Protein AF-A0A6A5UZE2-F1 (afdb_monomer_lite)

Foldseek 3Di:
DPPVPVVVPDWFDPCLVVQQVCCLVPPALVNLLVLLLVCLDQPAPVDGRLQHPVLVVLLCVLCPPQADPPDLAGDQQSVLVSLCVLVVVCNVLSVLCSVLSSLLQQQQLSPPAPDTDGRGSSSSVSSLCCLACVVVVLQDDDPPAQQHGDDPLNSLLQSQQSQQDPRRGDHALVRLLNRVLSGDGRWDDDPPDTDGHDDTRSRDHSVVCSVSSCVNYPHDPDDFGDFAFVVVVQSLLSLLQVQPDPPDDRQDRLPPVPDRTHGSVSSSVSCVSSVSSSSSNSSSCSSGPDDD

Radius of gyration: 20.38 Å; chains: 1; bounding box: 48×45×56 Å

Sequence (292 aa):
MCFRLWRFARGPNKNTAVEFEEWFQNVTQDDIRNHFLAYFKEGNEIWGPLYTKTDREYFDERMAGLVAASDDHIQPNSIIGKLSQAHPSKADIIQSMTPTLEQLSVAYASFPFSTPVVLTKDALCRAILLLTERGWCCWRQGKGTSIRSRSDEKQLSFLYSTLVCPPAGAPTQGDVLDVVCRVRYPCDVHQGTILNGLNYLQRHPDTDFIPLAERLQPVQDAQPLDPLPVSQIQLLHTFAVAFTPPWFKEPVPPGFEDSESINEEQFITWAKEARLLLCLHRLFEVVLPPLK

Organism: NCBI:txid1447943

pLDDT: mean 82.33, std 17.53, range [26.67, 97.44]

Structure (mmCIF, N/CA/C/O backbone):
data_AF-A0A6A5UZE2-F1
#
_entry.id   AF-A0A6A5UZE2-F1
#
loop_
_atom_site.group_PDB
_atom_site.id
_atom_site.type_symbol
_atom_site.label_atom_id
_atom_site.label_alt_id
_atom_site.label_comp_id
_atom_site.label_asym_id
_atom_site.label_entity_id
_atom_site.label_seq_id
_atom_site.pdbx_PDB_ins_code
_atom_site.Cartn_x
_atom_site.Cartn_y
_atom_site.Cartn_z
_atom_site.occupancy
_atom_site.B_iso_or_equiv
_atom_site.auth_seq_id
_atom_site.auth_comp_id
_atom_site.auth_asym_id
_atom_site.auth_atom_id
_atom_site.pdbx_PDB_model_num
ATOM 1 N N . MET A 1 1 ? 28.158 -20.792 -4.277 1.00 30.44 1 MET A N 1
ATOM 2 C CA . MET A 1 1 ? 28.894 -19.551 -4.617 1.00 30.44 1 MET A CA 1
ATOM 3 C C . MET A 1 1 ? 29.362 -19.478 -6.088 1.00 30.44 1 MET A C 1
ATOM 5 O O . MET A 1 1 ? 30.151 -18.603 -6.399 1.00 30.44 1 MET A O 1
ATOM 9 N N . CYS A 1 2 ? 28.843 -20.305 -7.019 1.00 26.67 2 CYS A N 1
ATOM 10 C CA . CYS A 1 2 ? 29.300 -20.333 -8.428 1.00 26.67 2 CYS A CA 1
ATOM 11 C C . CYS A 1 2 ? 28.279 -19.833 -9.477 1.00 26.67 2 CYS A C 1
ATOM 13 O O . CYS A 1 2 ? 28.639 -19.647 -10.632 1.00 26.67 2 CYS A O 1
ATOM 15 N N . PHE A 1 3 ? 27.029 -19.531 -9.102 1.00 27.39 3 PHE A N 1
ATOM 16 C CA . PHE A 1 3 ? 26.017 -19.027 -10.049 1.00 27.39 3 PHE A CA 1
ATOM 17 C C . PHE A 1 3 ? 26.133 -17.529 -10.374 1.00 27.39 3 PHE A C 1
ATOM 19 O O . PHE A 1 3 ? 25.515 -17.058 -11.324 1.00 27.39 3 PHE A O 1
ATOM 26 N N . ARG A 1 4 ? 26.938 -16.769 -9.617 1.00 31.06 4 ARG A N 1
ATOM 27 C CA . ARG A 1 4 ? 27.120 -15.327 -9.853 1.00 31.06 4 ARG A CA 1
ATOM 28 C C . ARG A 1 4 ? 28.064 -15.013 -11.017 1.00 31.06 4 ARG A C 1
ATOM 30 O O . ARG A 1 4 ? 27.963 -13.926 -11.561 1.00 31.06 4 ARG A O 1
ATOM 37 N N . LEU A 1 5 ? 28.926 -15.946 -11.434 1.00 30.31 5 LEU A N 1
ATOM 38 C CA . LEU A 1 5 ? 29.949 -15.694 -12.461 1.00 30.31 5 LEU A CA 1
ATOM 39 C C . LEU A 1 5 ? 29.521 -16.058 -13.893 1.00 30.31 5 LEU A C 1
ATOM 41 O O . LEU A 1 5 ? 30.075 -15.522 -14.846 1.00 30.31 5 LEU A O 1
ATOM 45 N N . TRP A 1 6 ? 28.500 -16.900 -14.080 1.00 31.59 6 TRP A N 1
ATOM 46 C CA . TRP A 1 6 ? 28.104 -17.361 -15.421 1.00 31.59 6 TRP A CA 1
ATOM 47 C C . TRP A 1 6 ? 27.418 -16.277 -16.279 1.00 31.59 6 TRP A C 1
ATOM 49 O O . TRP A 1 6 ? 27.376 -16.384 -17.501 1.00 31.59 6 TRP A O 1
ATOM 59 N N . ARG A 1 7 ? 26.933 -15.187 -15.662 1.00 35.72 7 ARG A N 1
ATOM 60 C CA . ARG A 1 7 ? 26.333 -14.036 -16.367 1.00 35.72 7 ARG A CA 1
ATOM 61 C C . ARG A 1 7 ? 27.347 -13.017 -16.910 1.00 35.72 7 ARG A C 1
ATOM 63 O O . ARG A 1 7 ? 26.940 -12.140 -17.657 1.00 35.72 7 ARG A O 1
ATOM 70 N N . PHE A 1 8 ? 28.639 -13.148 -16.599 1.00 34.50 8 PHE A N 1
ATOM 71 C CA . PHE A 1 8 ? 29.681 -12.200 -17.031 1.00 34.50 8 PHE A CA 1
ATOM 72 C C . PHE A 1 8 ? 30.224 -12.447 -18.451 1.00 34.50 8 PHE A C 1
ATOM 74 O O . PHE A 1 8 ? 30.985 -11.632 -18.959 1.00 34.50 8 PHE A O 1
ATOM 81 N N . ALA A 1 9 ? 29.846 -13.550 -19.109 1.00 34.53 9 ALA A N 1
ATOM 82 C CA . ALA A 1 9 ? 30.378 -13.929 -20.425 1.00 34.53 9 ALA A CA 1
ATOM 83 C C . ALA A 1 9 ? 29.480 -13.548 -21.620 1.00 34.53 9 ALA A C 1
ATOM 85 O O . ALA A 1 9 ? 29.835 -13.830 -22.763 1.00 34.53 9 ALA A O 1
ATOM 86 N N . ARG A 1 10 ? 28.317 -12.922 -21.392 1.00 37.56 10 ARG A N 1
ATOM 87 C CA . ARG A 1 10 ? 27.485 -12.382 -22.476 1.00 37.56 10 ARG A CA 1
ATOM 88 C C . ARG A 1 10 ? 27.696 -10.876 -22.540 1.00 37.56 10 ARG A C 1
ATOM 90 O O . ARG A 1 10 ? 27.276 -10.159 -21.641 1.00 37.56 10 ARG A O 1
ATOM 97 N N . GLY A 1 11 ? 28.387 -10.427 -23.587 1.00 41.91 11 GLY A N 1
ATOM 98 C CA . GLY A 1 11 ? 28.459 -9.011 -23.930 1.00 41.91 11 GLY A CA 1
ATOM 99 C C . GLY A 1 11 ? 27.062 -8.405 -24.136 1.00 41.91 11 GLY A C 1
ATOM 100 O O . GLY A 1 11 ? 26.081 -9.150 -24.222 1.00 41.91 11 GLY A O 1
ATOM 101 N N . PRO A 1 12 ? 26.967 -7.069 -24.213 1.00 46.62 12 PRO A N 1
ATOM 102 C CA . PRO A 1 12 ? 25.705 -6.376 -24.448 1.00 46.62 12 PRO A CA 1
ATOM 103 C C . PRO A 1 12 ? 24.972 -6.970 -25.657 1.00 46.62 12 PRO A C 1
ATOM 105 O O . PRO A 1 12 ? 25.543 -7.088 -26.746 1.00 46.62 12 PRO A O 1
ATOM 108 N N . ASN A 1 13 ? 23.721 -7.392 -25.459 1.00 47.88 13 ASN A N 1
ATOM 109 C CA . ASN A 1 13 ? 22.881 -7.859 -26.558 1.00 47.88 13 ASN A CA 1
ATOM 110 C C . ASN A 1 13 ? 22.613 -6.675 -27.497 1.00 47.88 13 ASN A C 1
ATOM 112 O O . ASN A 1 13 ? 22.325 -5.568 -27.055 1.00 47.88 13 ASN A O 1
ATOM 116 N N . LYS A 1 14 ? 22.705 -6.898 -28.810 1.00 49.16 14 LYS A N 1
ATOM 117 C CA . LYS A 1 14 ? 22.652 -5.831 -29.825 1.00 49.16 14 LYS A CA 1
ATOM 118 C C . LYS A 1 14 ? 21.286 -5.121 -29.964 1.00 49.16 14 LYS A C 1
ATOM 120 O O . LYS A 1 14 ? 21.212 -4.186 -30.749 1.00 49.16 14 LYS A O 1
ATOM 125 N N . ASN A 1 15 ? 20.250 -5.510 -29.209 1.00 55.00 15 ASN A N 1
ATOM 126 C CA . ASN A 1 15 ? 18.866 -5.035 -29.379 1.00 55.00 15 ASN A CA 1
ATOM 127 C C . ASN A 1 15 ? 18.212 -4.392 -28.140 1.00 55.00 15 ASN A C 1
ATOM 129 O O . ASN A 1 15 ? 17.032 -4.062 -28.197 1.00 55.00 15 ASN A O 1
ATOM 133 N N . THR A 1 16 ? 18.924 -4.144 -27.039 1.00 64.25 16 THR A N 1
ATOM 134 C CA . THR A 1 16 ? 18.266 -3.758 -25.773 1.00 64.25 16 THR A CA 1
ATOM 135 C C . THR A 1 16 ? 17.580 -2.381 -25.760 1.00 64.25 16 THR A C 1
ATOM 137 O O . THR A 1 16 ? 16.709 -2.150 -24.935 1.00 64.25 16 THR A O 1
ATOM 140 N N . ALA A 1 17 ? 17.855 -1.506 -26.732 1.00 67.75 17 ALA A N 1
ATOM 141 C CA . ALA A 1 17 ? 17.164 -0.219 -26.880 1.00 67.75 17 ALA A CA 1
ATOM 142 C C . ALA A 1 17 ? 15.810 -0.396 -27.575 1.00 67.75 17 ALA A C 1
ATOM 144 O O . ALA A 1 17 ? 14.840 0.260 -27.220 1.00 67.75 17 ALA A O 1
ATOM 145 N N . VAL A 1 18 ? 15.746 -1.321 -28.539 1.00 72.88 18 VAL A N 1
ATOM 146 C CA . VAL A 1 18 ? 14.490 -1.729 -29.174 1.00 72.88 18 VAL A CA 1
ATOM 147 C C . VAL A 1 18 ? 13.633 -2.478 -28.158 1.00 72.88 18 VAL A C 1
ATOM 149 O O . VAL A 1 18 ? 12.456 -2.182 -28.039 1.00 72.88 18 VAL A O 1
ATOM 152 N N . GLU A 1 19 ? 14.232 -3.371 -27.364 1.00 75.44 19 GLU A N 1
ATOM 153 C CA . GLU A 1 19 ? 13.525 -4.083 -26.288 1.00 75.44 19 GLU A CA 1
ATOM 154 C C . GLU A 1 19 ? 13.010 -3.125 -25.200 1.00 75.44 19 GLU A C 1
ATOM 156 O O . GLU A 1 19 ? 11.900 -3.309 -24.702 1.00 75.44 19 GLU A O 1
ATOM 161 N N . PHE A 1 20 ? 13.785 -2.093 -24.841 1.00 78.38 20 PHE A N 1
ATOM 162 C CA . PHE A 1 20 ? 13.328 -1.043 -23.931 1.00 78.38 20 PHE A CA 1
ATOM 163 C C . PHE A 1 20 ? 12.157 -0.263 -24.516 1.00 78.38 20 PHE A C 1
ATOM 165 O O . PHE A 1 20 ? 11.156 -0.107 -23.830 1.00 78.38 20 PHE A O 1
ATOM 172 N N . GLU A 1 21 ? 12.254 0.199 -25.764 1.00 81.31 21 GLU A N 1
ATOM 173 C CA . GLU A 1 21 ? 11.180 0.953 -26.414 1.00 81.31 21 GLU A CA 1
ATOM 174 C C . GLU A 1 21 ? 9.912 0.100 -26.554 1.00 81.31 21 GLU A C 1
ATOM 176 O O . GLU A 1 21 ? 8.820 0.535 -26.197 1.00 81.31 21 GLU A O 1
ATOM 181 N N . GLU A 1 22 ? 10.044 -1.156 -26.983 1.00 84.62 22 GLU A N 1
ATOM 182 C CA . GLU A 1 22 ? 8.931 -2.104 -27.040 1.00 84.62 22 GLU A CA 1
ATOM 183 C C . GLU A 1 22 ? 8.305 -2.314 -25.660 1.00 84.62 22 GLU A C 1
ATOM 185 O O . GLU A 1 22 ? 7.081 -2.282 -25.531 1.00 84.62 22 GLU A O 1
ATOM 190 N N . TRP A 1 23 ? 9.113 -2.490 -24.613 1.00 88.56 23 TRP A N 1
ATOM 191 C CA . TRP A 1 23 ? 8.604 -2.571 -23.247 1.00 88.56 23 TRP A CA 1
ATOM 192 C C . TRP A 1 23 ? 7.906 -1.269 -22.838 1.00 88.56 23 TRP A C 1
ATOM 194 O O . TRP A 1 23 ? 6.789 -1.306 -22.333 1.00 88.56 23 TRP A O 1
ATOM 204 N N . PHE A 1 24 ? 8.514 -0.117 -23.100 1.00 88.06 24 PHE A N 1
ATOM 205 C CA . PHE A 1 24 ? 8.010 1.198 -22.716 1.00 88.06 24 PHE A CA 1
ATOM 206 C C . PHE A 1 24 ? 6.655 1.499 -23.361 1.00 88.06 24 PHE A C 1
ATOM 208 O O . PHE A 1 24 ? 5.763 2.033 -22.697 1.00 88.06 24 PHE A O 1
ATOM 215 N N . GLN A 1 25 ? 6.466 1.107 -24.624 1.00 90.50 25 GLN A N 1
ATOM 216 C CA . GLN A 1 25 ? 5.209 1.289 -25.351 1.00 90.50 25 GLN A CA 1
ATOM 217 C C . GLN A 1 25 ? 4.128 0.283 -24.939 1.00 90.50 25 GLN A C 1
ATOM 219 O O . GLN A 1 25 ? 2.950 0.638 -24.897 1.00 90.50 25 GLN A O 1
ATOM 224 N N . ASN A 1 26 ? 4.506 -0.953 -24.595 1.00 94.31 26 ASN A N 1
ATOM 225 C CA . ASN A 1 26 ? 3.545 -2.045 -24.405 1.00 94.31 26 ASN A CA 1
ATOM 226 C C . ASN A 1 26 ? 3.275 -2.426 -22.944 1.00 94.31 26 ASN A C 1
ATOM 228 O O . ASN A 1 26 ? 2.277 -3.094 -22.681 1.00 94.31 26 ASN A O 1
ATOM 232 N N . VAL A 1 27 ? 4.123 -2.025 -21.990 1.00 94.94 27 VAL A N 1
ATOM 233 C CA . VAL A 1 27 ? 3.955 -2.404 -20.579 1.00 94.94 27 VAL A CA 1
ATOM 234 C C . VAL A 1 27 ? 2.607 -1.909 -20.057 1.00 94.94 27 VAL A C 1
ATOM 236 O O . VAL A 1 27 ? 2.207 -0.763 -20.300 1.00 94.94 27 VAL A O 1
ATOM 239 N N . THR A 1 28 ? 1.890 -2.786 -19.361 1.00 96.19 28 THR A N 1
ATOM 240 C CA . THR A 1 28 ? 0.563 -2.505 -18.805 1.00 96.19 28 THR A CA 1
ATOM 241 C C . THR A 1 28 ? 0.639 -2.102 -17.332 1.00 96.19 28 THR A C 1
ATOM 243 O O . THR A 1 28 ? 1.664 -2.270 -16.667 1.00 96.19 28 THR A O 1
ATOM 246 N N . GLN A 1 29 ? -0.469 -1.594 -16.783 1.00 96.81 29 GLN A N 1
ATOM 247 C CA . GLN A 1 29 ? -0.573 -1.330 -15.344 1.00 96.81 29 GLN A CA 1
ATOM 248 C C . GLN A 1 29 ? -0.327 -2.599 -14.506 1.00 96.81 29 GLN A C 1
ATOM 250 O O . GLN A 1 29 ? 0.345 -2.544 -13.474 1.00 96.81 29 GLN A O 1
ATOM 255 N N . ASP A 1 30 ? -0.824 -3.752 -14.957 1.00 95.38 30 ASP A N 1
ATOM 256 C CA . ASP A 1 30 ? -0.651 -5.020 -14.245 1.00 95.38 30 ASP A CA 1
ATOM 257 C C . ASP A 1 30 ? 0.792 -5.518 -14.294 1.00 95.38 30 ASP A C 1
ATOM 259 O O . ASP A 1 30 ? 1.317 -5.975 -13.275 1.00 95.38 30 ASP A O 1
ATOM 263 N N . ASP A 1 31 ? 1.481 -5.334 -15.422 1.00 94.62 31 ASP A N 1
ATOM 264 C CA . ASP A 1 31 ? 2.911 -5.630 -15.520 1.00 94.62 31 ASP A CA 1
ATOM 265 C C . ASP A 1 31 ? 3.717 -4.789 -14.526 1.00 94.62 31 ASP A C 1
ATOM 267 O O . ASP A 1 31 ? 4.559 -5.325 -13.807 1.00 94.62 31 ASP A O 1
ATOM 271 N N . ILE A 1 32 ? 3.430 -3.486 -14.410 1.00 95.75 32 ILE A N 1
ATOM 272 C CA . ILE A 1 32 ? 4.097 -2.613 -13.432 1.00 95.75 32 ILE A CA 1
ATOM 273 C C . ILE A 1 32 ? 3.833 -3.081 -12.001 1.00 95.75 32 ILE A C 1
ATOM 275 O O . ILE A 1 32 ? 4.767 -3.191 -11.206 1.00 95.75 32 ILE A O 1
ATOM 279 N N . ARG A 1 33 ? 2.587 -3.422 -11.662 1.00 95.75 33 ARG A N 1
ATOM 280 C CA . ARG A 1 33 ? 2.227 -3.962 -10.341 1.00 95.75 33 ARG A CA 1
ATOM 281 C C . ARG A 1 33 ? 2.958 -5.269 -10.021 1.00 95.75 33 ARG A C 1
ATOM 283 O O . ARG A 1 33 ? 3.372 -5.479 -8.875 1.00 95.75 33 ARG A O 1
ATOM 290 N N . ASN A 1 34 ? 3.119 -6.140 -11.014 1.00 92.69 34 ASN A N 1
ATOM 291 C CA . ASN A 1 34 ? 3.816 -7.419 -10.880 1.00 92.69 34 ASN A CA 1
ATOM 292 C C . ASN A 1 34 ? 5.329 -7.226 -10.754 1.00 92.69 34 ASN A C 1
ATOM 294 O O . ASN A 1 34 ? 5.951 -7.799 -9.855 1.00 92.69 34 ASN A O 1
ATOM 298 N N . HIS A 1 35 ? 5.922 -6.360 -11.577 1.00 91.06 35 HIS A N 1
ATOM 299 C CA . HIS A 1 35 ? 7.333 -6.001 -11.457 1.00 91.06 35 HIS A CA 1
ATOM 300 C C . HIS A 1 35 ? 7.633 -5.294 -10.134 1.00 91.06 35 HIS A C 1
ATOM 302 O O . HIS A 1 35 ? 8.702 -5.495 -9.558 1.00 91.06 35 HIS A O 1
ATOM 308 N N . PHE A 1 36 ? 6.689 -4.519 -9.601 1.00 91.62 36 PHE A N 1
ATOM 309 C CA . PHE A 1 36 ? 6.854 -3.891 -8.299 1.00 91.62 36 PHE A CA 1
ATOM 310 C C . PHE A 1 36 ? 6.811 -4.912 -7.157 1.00 91.62 36 PHE A C 1
ATOM 312 O O . PHE A 1 36 ? 7.628 -4.843 -6.242 1.00 91.62 36 PHE A O 1
ATOM 319 N N . LEU A 1 37 ? 5.955 -5.937 -7.236 1.00 91.81 37 LEU A N 1
ATOM 320 C CA . LEU A 1 37 ? 6.023 -7.069 -6.305 1.00 91.81 37 LEU A CA 1
ATOM 321 C C . LEU A 1 37 ? 7.362 -7.824 -6.420 1.00 91.81 37 LEU A C 1
ATOM 323 O O . LEU A 1 37 ? 7.942 -8.212 -5.404 1.00 91.81 37 LEU A O 1
ATOM 327 N N . ALA A 1 38 ? 7.876 -8.014 -7.639 1.00 88.06 38 ALA A N 1
ATOM 328 C CA . ALA A 1 38 ? 9.190 -8.618 -7.864 1.00 88.06 38 ALA A CA 1
ATOM 329 C C . ALA A 1 38 ? 10.323 -7.783 -7.243 1.00 88.06 38 ALA A C 1
ATOM 331 O O . ALA A 1 38 ? 11.216 -8.348 -6.615 1.00 88.06 38 ALA A O 1
ATOM 332 N N . TYR A 1 39 ? 10.236 -6.452 -7.301 1.00 85.94 39 TYR A N 1
ATOM 333 C CA . TYR A 1 39 ? 11.188 -5.555 -6.644 1.00 85.94 39 TYR A CA 1
ATOM 334 C C . TYR A 1 39 ? 11.289 -5.810 -5.128 1.00 85.94 39 TYR A C 1
ATOM 336 O O . TYR A 1 39 ? 12.397 -5.895 -4.598 1.00 85.94 39 TYR A O 1
ATOM 344 N N . PHE A 1 40 ? 10.173 -6.054 -4.426 1.00 88.06 40 PHE A N 1
ATOM 345 C CA . PHE A 1 40 ? 10.229 -6.465 -3.012 1.00 88.06 40 PHE A CA 1
ATOM 346 C C . PHE A 1 40 ? 10.907 -7.832 -2.821 1.00 88.06 40 PHE A C 1
ATOM 348 O O . PHE A 1 40 ? 11.650 -8.016 -1.853 1.00 88.06 40 PHE A O 1
ATOM 355 N N . LYS A 1 41 ? 10.665 -8.783 -3.735 1.00 86.06 41 LYS A N 1
ATOM 356 C CA . LYS A 1 41 ? 11.210 -10.153 -3.675 1.00 86.06 41 LYS A CA 1
ATOM 357 C C . LYS A 1 41 ? 12.712 -10.218 -3.905 1.00 86.06 41 LYS A C 1
ATOM 359 O O . LYS A 1 41 ? 13.394 -11.091 -3.375 1.00 86.06 41 LYS A O 1
ATOM 364 N N . GLU A 1 42 ? 13.223 -9.328 -4.736 1.00 81.94 42 GLU A N 1
ATOM 365 C CA . GLU A 1 42 ? 14.599 -9.394 -5.212 1.00 81.94 42 GLU A CA 1
ATOM 366 C C . GLU A 1 42 ? 15.507 -8.390 -4.503 1.00 81.94 42 GLU A C 1
ATOM 368 O O . GLU A 1 42 ? 16.717 -8.613 -4.427 1.00 81.94 42 GLU A O 1
ATOM 373 N N . GLY A 1 43 ? 14.927 -7.320 -3.953 1.00 75.12 43 GLY A N 1
ATOM 374 C CA . GLY A 1 43 ? 15.680 -6.201 -3.415 1.00 75.12 43 GLY A CA 1
ATOM 375 C C . GLY A 1 43 ? 16.365 -5.399 -4.521 1.00 75.12 43 GLY A C 1
ATOM 376 O O . GLY A 1 43 ? 16.047 -5.503 -5.709 1.00 75.12 43 GLY A O 1
ATOM 377 N N . ASN A 1 44 ? 17.321 -4.576 -4.113 1.00 69.06 44 ASN A N 1
ATOM 378 C CA . ASN A 1 44 ? 18.060 -3.685 -4.992 1.00 69.06 44 ASN A CA 1
ATOM 379 C C . ASN A 1 44 ? 19.530 -3.570 -4.556 1.00 69.06 44 ASN A C 1
ATOM 381 O O . ASN A 1 44 ? 20.023 -4.350 -3.746 1.00 69.06 44 ASN A O 1
ATOM 385 N N . GLU A 1 45 ? 20.266 -2.619 -5.121 1.00 59.09 45 GLU A N 1
ATOM 386 C CA . GLU A 1 45 ? 21.684 -2.419 -4.830 1.00 59.09 45 GLU A CA 1
ATOM 387 C C . GLU A 1 45 ? 21.972 -1.856 -3.424 1.00 59.09 45 GLU A C 1
ATOM 389 O O . GLU A 1 45 ? 23.103 -1.944 -2.953 1.00 59.09 45 GLU A O 1
ATOM 394 N N . ILE A 1 46 ? 20.962 -1.309 -2.739 1.00 61.81 46 ILE A N 1
ATOM 395 C CA . ILE A 1 46 ? 21.071 -0.737 -1.385 1.00 61.81 46 ILE A CA 1
ATOM 396 C C . ILE A 1 46 ? 20.518 -1.695 -0.324 1.00 61.81 46 ILE A C 1
ATOM 398 O O . ILE A 1 46 ? 21.051 -1.760 0.782 1.00 61.81 46 ILE A O 1
ATOM 402 N N . TRP A 1 47 ? 19.470 -2.451 -0.649 1.00 69.38 47 TRP A N 1
ATOM 403 C CA . TRP A 1 47 ? 18.782 -3.335 0.289 1.00 69.38 47 TRP A CA 1
ATOM 404 C C . TRP A 1 47 ? 18.653 -4.740 -0.290 1.00 69.38 47 TRP A C 1
ATOM 406 O O . TRP A 1 47 ? 18.347 -4.909 -1.469 1.00 69.38 47 TRP A O 1
ATOM 416 N N . GLY A 1 48 ? 18.815 -5.758 0.557 1.00 75.44 48 GLY A N 1
ATOM 417 C CA . GLY A 1 48 ? 18.433 -7.122 0.194 1.00 75.44 48 GLY A CA 1
ATOM 418 C C . GLY A 1 48 ? 16.921 -7.261 -0.047 1.00 75.44 48 GLY A C 1
ATOM 419 O O . GLY A 1 48 ? 16.172 -6.293 0.105 1.00 75.44 48 GLY A O 1
ATOM 420 N N . PRO A 1 49 ? 16.452 -8.467 -0.408 1.00 84.75 49 PRO A N 1
ATOM 421 C CA . PRO A 1 49 ? 15.028 -8.776 -0.483 1.00 84.75 49 PRO A CA 1
ATOM 422 C C . PRO A 1 49 ? 14.255 -8.282 0.746 1.00 84.75 49 PRO A C 1
ATOM 424 O O . PRO A 1 49 ? 14.562 -8.668 1.871 1.00 84.75 49 PRO A O 1
ATOM 427 N N . LEU A 1 50 ? 13.228 -7.462 0.518 1.00 85.25 50 LEU A N 1
ATOM 428 C CA . LEU A 1 50 ? 12.275 -7.029 1.550 1.00 85.25 50 LEU A CA 1
ATOM 429 C C . LEU A 1 50 ? 11.153 -8.061 1.747 1.00 85.25 50 LEU A C 1
ATOM 431 O O . LEU A 1 50 ? 10.341 -7.953 2.667 1.00 85.25 50 LEU A O 1
ATOM 435 N N . TYR A 1 51 ? 11.089 -9.053 0.860 1.00 88.38 51 TYR A N 1
ATOM 436 C CA . TYR A 1 51 ? 10.143 -10.154 0.892 1.00 88.38 51 TYR A CA 1
ATOM 437 C C . TYR A 1 51 ? 10.816 -11.440 0.412 1.00 88.38 51 TYR A C 1
ATOM 439 O O . TYR A 1 51 ? 10.915 -11.722 -0.779 1.00 88.38 51 TYR A O 1
ATOM 447 N N . THR A 1 52 ? 11.344 -12.215 1.351 1.00 88.06 52 THR A N 1
ATOM 448 C CA . THR A 1 52 ? 12.080 -13.441 1.029 1.00 88.06 52 THR A CA 1
ATOM 449 C C . THR A 1 52 ? 11.147 -14.578 0.608 1.00 88.06 52 THR A C 1
ATOM 451 O O . THR A 1 52 ? 9.938 -14.544 0.832 1.00 88.06 52 THR A O 1
ATOM 454 N N . LYS A 1 53 ? 11.714 -15.656 0.052 1.00 88.25 53 LYS A N 1
ATOM 455 C CA . LYS A 1 53 ? 10.954 -16.889 -0.201 1.00 88.25 53 LYS A CA 1
ATOM 456 C C . LYS A 1 53 ? 10.308 -17.442 1.079 1.00 88.25 53 LYS A C 1
ATOM 458 O O . LYS A 1 53 ? 9.162 -17.867 1.038 1.00 88.25 53 LYS A O 1
ATOM 463 N N . THR A 1 54 ? 11.015 -17.384 2.208 1.00 90.19 54 THR A N 1
ATOM 464 C CA . THR A 1 54 ? 10.485 -17.816 3.510 1.00 90.19 54 THR A CA 1
ATOM 465 C C . THR A 1 54 ? 9.321 -16.942 3.969 1.00 90.19 54 THR A C 1
ATOM 467 O O . THR A 1 54 ? 8.331 -17.467 4.468 1.00 90.19 54 THR A O 1
ATOM 470 N N . ASP A 1 55 ? 9.388 -15.626 3.746 1.00 90.69 55 ASP A N 1
ATOM 471 C CA . ASP A 1 55 ? 8.245 -14.744 4.010 1.00 90.69 55 ASP A CA 1
ATOM 472 C C . ASP A 1 55 ? 7.044 -15.096 3.130 1.00 90.69 55 ASP A C 1
ATOM 474 O O . ASP A 1 55 ? 5.904 -15.012 3.583 1.00 90.69 55 ASP A O 1
ATOM 478 N N . ARG A 1 56 ? 7.286 -15.496 1.873 1.00 90.19 56 ARG A N 1
ATOM 479 C CA . ARG A 1 56 ? 6.223 -15.948 0.974 1.00 90.19 56 ARG A CA 1
ATOM 480 C C . ARG A 1 56 ? 5.553 -17.218 1.459 1.00 90.19 56 ARG A C 1
ATOM 482 O O . ARG A 1 56 ? 4.332 -17.256 1.522 1.00 90.19 56 ARG A O 1
ATOM 489 N N . GLU A 1 57 ? 6.339 -18.219 1.825 1.00 91.25 57 GLU A N 1
ATOM 490 C CA . GLU A 1 57 ? 5.825 -19.477 2.370 1.00 91.25 57 GLU A CA 1
ATOM 491 C C . GLU A 1 57 ? 5.007 -19.229 3.647 1.00 91.25 57 GLU A C 1
ATOM 493 O O . GLU A 1 57 ? 3.891 -19.730 3.767 1.00 91.25 57 GLU A O 1
ATOM 498 N N . TYR A 1 58 ? 5.506 -18.373 4.546 1.00 91.19 58 TYR A N 1
ATOM 499 C CA . TYR A 1 58 ? 4.788 -17.983 5.761 1.00 91.19 58 TYR A CA 1
ATOM 500 C C . TYR A 1 58 ? 3.480 -17.237 5.455 1.00 91.19 58 TYR A C 1
ATOM 502 O O . TYR A 1 58 ? 2.439 -17.534 6.041 1.00 91.19 58 TYR A O 1
ATOM 510 N N . PHE A 1 59 ? 3.509 -16.282 4.523 1.00 91.94 59 PHE A N 1
ATOM 511 C CA . PHE A 1 59 ? 2.314 -15.562 4.084 1.00 91.94 59 PHE A CA 1
ATOM 512 C C . PHE A 1 59 ? 1.271 -16.520 3.493 1.00 91.94 59 PHE A C 1
ATOM 514 O O . PHE A 1 59 ? 0.103 -16.469 3.875 1.00 91.94 59 PHE A O 1
ATOM 521 N N . ASP A 1 60 ? 1.687 -17.420 2.600 1.00 90.50 60 ASP A N 1
ATOM 522 C CA . ASP A 1 60 ? 0.796 -18.388 1.959 1.00 90.50 60 ASP A CA 1
ATOM 523 C C . ASP A 1 60 ? 0.166 -19.350 2.982 1.00 90.50 60 ASP A C 1
ATOM 525 O O . ASP A 1 60 ? -1.015 -19.679 2.851 1.00 90.50 60 ASP A O 1
ATOM 529 N N . GLU A 1 61 ? 0.911 -19.749 4.019 1.00 90.56 61 GLU A N 1
ATOM 530 C CA . GLU A 1 61 ? 0.400 -20.545 5.142 1.00 90.56 61 GLU A CA 1
ATOM 531 C C . GLU A 1 61 ? -0.644 -19.769 5.959 1.00 90.56 61 GLU A C 1
ATOM 533 O O . GLU A 1 61 ? -1.739 -20.271 6.219 1.00 90.56 61 GLU A O 1
ATOM 538 N N . ARG A 1 62 ? -0.352 -18.517 6.337 1.00 88.81 62 ARG A N 1
ATOM 539 C CA . ARG A 1 62 ? -1.270 -17.690 7.143 1.00 88.81 62 ARG A CA 1
ATOM 540 C C . ARG A 1 62 ? -2.541 -17.302 6.401 1.00 88.81 62 ARG A C 1
ATOM 542 O O . ARG A 1 62 ? -3.597 -17.177 7.022 1.00 88.81 62 ARG A O 1
ATOM 549 N N . MET A 1 63 ? -2.444 -17.155 5.086 1.00 88.06 63 MET A N 1
ATOM 550 C CA . MET A 1 63 ? -3.563 -16.822 4.208 1.00 88.06 63 MET A CA 1
ATOM 551 C C . MET A 1 63 ? -4.237 -18.067 3.614 1.00 88.06 63 MET A C 1
ATOM 553 O O . MET A 1 63 ? -5.111 -17.951 2.749 1.00 88.06 63 MET A O 1
ATOM 557 N N . ALA A 1 64 ? -3.873 -19.268 4.077 1.00 85.44 64 ALA A N 1
ATOM 558 C CA . ALA A 1 64 ? -4.503 -20.505 3.644 1.00 85.44 64 ALA A CA 1
ATOM 559 C C . ALA A 1 64 ? -6.014 -20.500 3.951 1.00 85.44 64 ALA A C 1
ATOM 561 O O . ALA A 1 64 ? -6.467 -20.110 5.031 1.00 85.44 64 ALA A O 1
ATOM 562 N N . GLY A 1 65 ? -6.806 -20.940 2.970 1.00 81.19 65 GLY A N 1
ATOM 563 C CA . GLY A 1 65 ? -8.266 -21.008 3.072 1.00 81.19 65 GLY A CA 1
ATOM 564 C C . GLY A 1 65 ? -9.007 -19.683 2.854 1.00 81.19 65 GLY A C 1
ATOM 565 O O . GLY A 1 65 ? -10.220 -19.660 3.024 1.00 81.19 65 GLY A O 1
ATOM 566 N N . LEU A 1 66 ? -8.316 -18.597 2.481 1.00 84.12 66 LEU A N 1
ATOM 567 C CA . LEU A 1 66 ? -8.960 -17.334 2.082 1.00 84.12 66 LEU A CA 1
ATOM 568 C C . LEU A 1 66 ? -9.428 -17.296 0.624 1.00 84.12 66 LEU A C 1
ATOM 570 O O . LEU A 1 66 ? -10.288 -16.493 0.277 1.00 84.12 66 LEU A O 1
ATOM 574 N N . VAL A 1 67 ? -8.842 -18.135 -0.226 1.00 76.06 67 VAL A N 1
ATOM 575 C CA . VAL A 1 67 ? -9.202 -18.226 -1.641 1.00 76.06 67 VAL A CA 1
ATOM 576 C C . VAL A 1 67 ? -10.409 -19.146 -1.787 1.00 76.06 67 VAL A C 1
ATOM 578 O O . VAL A 1 67 ? -10.359 -20.302 -1.359 1.00 76.06 67 VAL A O 1
ATOM 581 N N . ALA A 1 68 ? -11.481 -18.649 -2.406 1.00 62.78 68 ALA A N 1
ATOM 582 C CA . ALA A 1 68 ? -12.572 -19.503 -2.864 1.00 62.78 68 ALA A CA 1
ATOM 583 C C . ALA A 1 68 ? -12.061 -20.399 -4.007 1.00 62.78 68 ALA A C 1
ATOM 585 O O . ALA A 1 68 ? -11.359 -19.926 -4.895 1.00 62.78 68 ALA A O 1
ATOM 586 N N . ALA A 1 69 ? -12.396 -21.691 -3.974 1.00 54.78 69 ALA A N 1
ATOM 587 C CA . ALA A 1 69 ? -11.725 -22.757 -4.728 1.00 54.78 69 ALA A CA 1
ATOM 588 C C . ALA A 1 69 ? -11.714 -22.641 -6.272 1.00 54.78 69 ALA A C 1
ATOM 590 O O . ALA A 1 69 ? -11.102 -23.495 -6.909 1.00 54.78 69 ALA A O 1
ATOM 591 N N . SER A 1 70 ? -12.366 -21.646 -6.884 1.00 57.69 70 SER A N 1
ATOM 592 C CA . SER A 1 70 ? -12.485 -21.539 -8.345 1.00 57.69 70 SER A CA 1
ATOM 593 C C . SER A 1 70 ? -11.764 -20.348 -8.996 1.00 57.69 70 SER A C 1
ATOM 595 O O . SER A 1 70 ? -11.409 -20.470 -10.165 1.00 57.69 70 SER A O 1
ATOM 597 N N . ASP A 1 71 ? -11.495 -19.239 -8.285 1.00 63.66 71 ASP A N 1
ATOM 598 C CA . ASP A 1 71 ? -11.220 -17.951 -8.966 1.00 63.66 71 ASP A CA 1
ATOM 599 C C . ASP A 1 71 ? -9.970 -17.188 -8.465 1.00 63.66 71 ASP A C 1
ATOM 601 O O . ASP A 1 71 ? -9.762 -16.040 -8.851 1.00 63.66 71 ASP A O 1
ATOM 605 N N . ASP A 1 72 ? -9.149 -17.757 -7.569 1.00 80.19 72 ASP A N 1
ATOM 606 C CA . ASP A 1 72 ? -7.992 -17.077 -6.930 1.00 80.19 72 ASP A CA 1
ATOM 607 C C . ASP A 1 72 ? -8.311 -15.728 -6.236 1.00 80.19 72 ASP A C 1
ATOM 609 O O . ASP A 1 72 ? -7.419 -15.013 -5.764 1.00 80.19 72 ASP A O 1
ATOM 613 N N . HIS A 1 73 ? -9.599 -15.407 -6.110 1.00 89.44 73 HIS A N 1
ATOM 614 C CA . HIS A 1 73 ? -10.130 -14.188 -5.525 1.00 89.44 73 HIS A CA 1
ATOM 615 C C . HIS A 1 73 ? -10.309 -14.347 -4.012 1.00 89.44 73 HIS A C 1
ATOM 617 O O . HIS A 1 73 ? -10.903 -15.312 -3.521 1.00 89.44 73 HIS A O 1
ATOM 623 N N . ILE A 1 74 ? -9.807 -13.361 -3.274 1.00 90.94 74 ILE A N 1
ATOM 624 C CA . ILE A 1 74 ? -9.962 -13.213 -1.832 1.00 90.94 74 ILE A CA 1
ATOM 625 C C . ILE A 1 74 ? -11.019 -12.144 -1.562 1.00 90.94 74 ILE A C 1
ATOM 627 O O . ILE A 1 74 ? -10.860 -10.991 -1.952 1.00 90.94 74 ILE A O 1
ATOM 631 N N . GLN A 1 75 ? -12.072 -12.514 -0.837 1.00 89.94 75 GLN A N 1
ATOM 632 C CA . GLN A 1 75 ? -13.062 -11.548 -0.367 1.00 89.94 75 GLN A CA 1
ATOM 633 C C . GLN A 1 75 ? -12.446 -10.666 0.737 1.00 89.94 75 GLN A C 1
ATOM 635 O O . GLN A 1 75 ? -11.905 -11.222 1.701 1.00 89.94 75 GLN A O 1
ATOM 640 N N . PRO A 1 76 ? -12.540 -9.323 0.657 1.00 89.81 76 PRO A N 1
ATOM 641 C CA . PRO A 1 76 ? -11.965 -8.423 1.659 1.00 89.81 76 PRO A CA 1
ATOM 642 C C . PRO A 1 76 ? -12.379 -8.753 3.103 1.00 89.81 76 PRO A C 1
ATOM 644 O O . PRO A 1 76 ? -11.515 -8.874 3.972 1.00 89.81 76 PRO A O 1
ATOM 647 N N . ASN A 1 77 ? -13.660 -9.048 3.346 1.00 89.81 77 ASN A N 1
ATOM 648 C CA . ASN A 1 77 ? -14.166 -9.416 4.674 1.00 89.81 77 ASN A CA 1
ATOM 649 C C . ASN A 1 77 ? -13.473 -10.658 5.265 1.00 89.81 77 ASN A C 1
ATOM 651 O O . ASN A 1 77 ? -13.236 -10.765 6.470 1.00 89.81 77 ASN A O 1
ATOM 655 N N . SER A 1 78 ? -13.088 -11.619 4.420 1.00 91.00 78 SER A N 1
ATOM 656 C CA . SER A 1 78 ? -12.391 -12.822 4.884 1.00 91.00 78 SER A CA 1
ATOM 657 C C . SER A 1 78 ? -11.015 -12.493 5.477 1.00 91.00 78 SER A C 1
ATOM 659 O O . SER A 1 78 ? -10.585 -13.158 6.422 1.00 91.00 78 SER A O 1
ATOM 661 N N . ILE A 1 79 ? -10.353 -11.436 4.992 1.00 91.81 79 ILE A N 1
ATOM 662 C CA . ILE A 1 79 ? -9.094 -10.927 5.558 1.00 91.81 79 ILE A CA 1
ATOM 663 C C . ILE A 1 79 ? -9.340 -10.390 6.965 1.00 91.81 79 ILE A C 1
ATOM 665 O O . ILE A 1 79 ? -8.578 -10.705 7.878 1.00 91.81 79 ILE A O 1
ATOM 669 N N . ILE A 1 80 ? -10.428 -9.643 7.163 1.00 94.25 80 ILE A N 1
ATOM 670 C CA . ILE A 1 80 ? -10.779 -9.068 8.466 1.00 94.25 80 ILE A CA 1
ATOM 671 C C . ILE A 1 80 ? -11.045 -10.177 9.482 1.00 94.25 80 ILE A C 1
ATOM 673 O O . ILE A 1 80 ? -10.479 -10.160 10.575 1.00 94.25 80 ILE 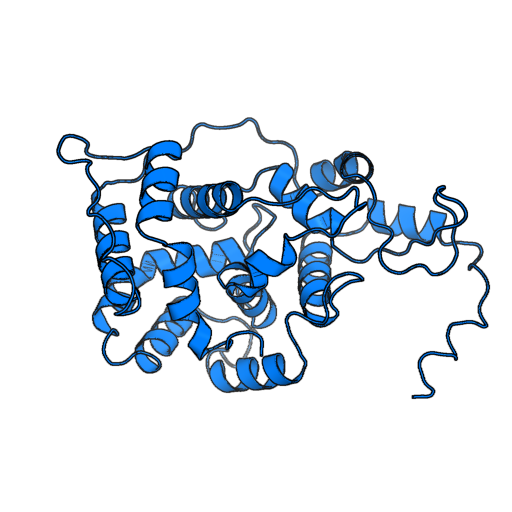A O 1
ATOM 677 N N . GLY A 1 81 ? -11.797 -11.209 9.089 1.00 92.88 81 GLY A N 1
ATOM 678 C CA . GLY A 1 81 ? -11.999 -12.402 9.911 1.00 92.88 81 GLY A CA 1
ATOM 679 C C . GLY A 1 81 ? -10.682 -13.070 10.330 1.00 92.88 81 GLY A C 1
ATOM 680 O O . GLY A 1 81 ? -10.518 -13.433 11.498 1.00 92.88 81 GL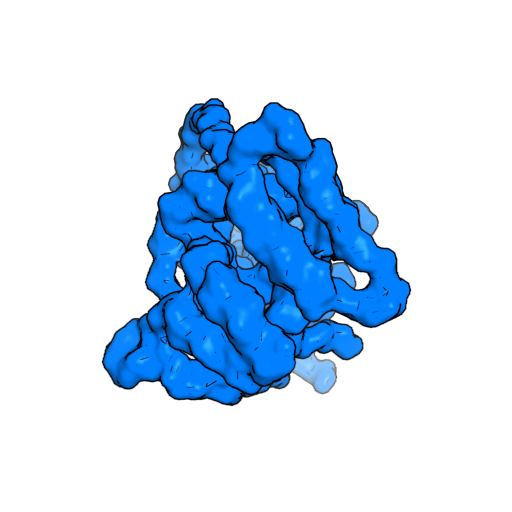Y A O 1
ATOM 681 N N . LYS A 1 82 ? -9.704 -13.184 9.419 1.00 92.88 82 LYS A N 1
ATOM 682 C CA . LYS A 1 82 ? -8.368 -13.717 9.747 1.00 92.88 82 LYS A CA 1
ATOM 683 C C . LYS A 1 82 ? -7.579 -12.812 10.686 1.00 92.88 82 LYS A C 1
ATOM 685 O O . LYS A 1 82 ? -6.960 -13.318 11.621 1.00 92.88 82 LYS A O 1
ATOM 690 N N . LEU A 1 83 ? -7.609 -11.498 10.477 1.00 94.81 83 LEU A N 1
ATOM 691 C CA . LEU A 1 83 ? -6.931 -10.543 11.354 1.00 94.81 83 LEU A CA 1
ATOM 692 C C . LEU A 1 83 ? -7.529 -10.565 12.767 1.00 94.81 83 LEU A C 1
ATOM 694 O O . LEU A 1 83 ? -6.777 -10.627 13.737 1.00 94.81 83 LEU A O 1
ATOM 698 N N . SER A 1 84 ? -8.857 -10.615 12.903 1.00 95.62 84 SER A N 1
ATOM 699 C CA . SER A 1 84 ? -9.525 -10.760 14.204 1.00 95.62 84 SER A CA 1
ATOM 700 C C . SER A 1 84 ? -9.137 -12.058 14.917 1.00 95.62 84 SER A C 1
ATOM 702 O O . SER A 1 84 ? -8.896 -12.040 16.121 1.00 95.62 84 SER A O 1
ATOM 704 N N . GLN A 1 85 ? -9.017 -13.174 14.188 1.00 94.06 85 GLN A N 1
ATOM 705 C CA . GLN A 1 85 ? -8.548 -14.449 14.750 1.00 94.06 85 GLN A CA 1
ATOM 706 C C . GLN A 1 85 ? -7.087 -14.382 15.215 1.00 94.06 85 GLN A C 1
ATOM 708 O O . GLN A 1 85 ? -6.739 -14.972 16.236 1.00 94.06 85 GLN A O 1
ATOM 713 N N . ALA A 1 86 ? -6.231 -13.667 14.482 1.00 93.81 86 ALA A N 1
ATOM 714 C CA . ALA A 1 86 ? -4.822 -13.494 14.832 1.00 93.81 86 ALA A CA 1
ATOM 715 C C . ALA A 1 86 ? -4.605 -12.521 16.009 1.00 93.81 86 ALA A C 1
ATOM 717 O O . ALA A 1 86 ? -3.595 -12.620 16.704 1.00 93.81 86 ALA A O 1
ATOM 718 N N . HIS A 1 87 ? -5.559 -11.618 16.259 1.00 95.44 87 HIS A N 1
ATOM 719 C CA . HIS A 1 87 ? -5.535 -10.629 17.343 1.00 95.44 87 HIS A CA 1
ATOM 720 C C . HIS A 1 87 ? -6.771 -10.764 18.251 1.00 95.44 87 HIS A C 1
ATOM 722 O O . HIS A 1 87 ? -7.581 -9.837 18.324 1.00 95.44 87 HIS A O 1
ATOM 728 N N . PRO A 1 88 ? -6.935 -11.879 18.987 1.00 95.81 88 PRO A N 1
ATOM 729 C CA . PRO A 1 88 ? -8.182 -12.178 19.695 1.00 95.81 88 PRO A CA 1
ATOM 730 C C . PRO A 1 88 ? -8.563 -11.121 20.741 1.00 95.81 88 PRO A C 1
ATOM 732 O O . PRO A 1 88 ? -9.738 -10.817 20.905 1.00 95.81 88 PRO A O 1
ATOM 735 N N . SER A 1 89 ? -7.586 -10.496 21.408 1.00 96.25 89 SER A N 1
ATOM 736 C CA . SER A 1 89 ? -7.842 -9.427 22.386 1.00 96.25 89 SER A CA 1
ATOM 737 C C . SER A 1 89 ? -8.250 -8.085 21.770 1.00 96.25 89 SER A C 1
ATOM 739 O O . SER A 1 89 ? -8.637 -7.180 22.502 1.00 96.25 89 SER A O 1
ATOM 741 N N . LYS A 1 90 ? -8.148 -7.935 20.444 1.00 96.81 90 LYS A N 1
ATOM 742 C CA . LYS A 1 90 ? -8.518 -6.722 19.695 1.00 96.81 90 LYS A CA 1
ATOM 743 C C . LYS A 1 90 ? -9.582 -7.002 18.631 1.00 96.81 90 LYS A C 1
ATOM 745 O O . LYS A 1 90 ? -9.804 -6.162 17.761 1.00 96.81 90 LYS A O 1
ATOM 750 N N . ALA A 1 91 ? -10.214 -8.177 18.672 1.00 97.06 91 ALA A N 1
ATOM 751 C CA . ALA A 1 91 ? -11.120 -8.641 17.629 1.00 97.06 91 ALA A CA 1
ATOM 752 C C . ALA A 1 91 ? -12.264 -7.649 17.373 1.00 97.06 91 ALA A C 1
ATOM 754 O O . ALA A 1 91 ? -12.482 -7.293 16.219 1.00 97.06 91 ALA A O 1
ATOM 755 N N . ASP A 1 92 ? -12.904 -7.133 18.427 1.00 97.44 92 ASP A N 1
ATOM 756 C CA . ASP A 1 92 ? -14.021 -6.181 18.320 1.00 97.44 92 ASP A CA 1
ATOM 757 C C . ASP A 1 92 ? -13.616 -4.868 17.633 1.00 97.44 92 ASP A C 1
ATOM 759 O O . ASP A 1 92 ? -14.359 -4.333 16.813 1.00 97.44 92 ASP A O 1
ATOM 763 N N . ILE A 1 93 ? -12.403 -4.380 17.909 1.00 97.25 93 ILE A N 1
ATOM 764 C CA . ILE A 1 93 ? -11.855 -3.150 17.315 1.00 97.25 93 ILE A CA 1
ATOM 765 C C . ILE A 1 93 ? -11.507 -3.369 15.839 1.00 97.25 93 ILE A C 1
ATOM 767 O O . ILE A 1 93 ? -11.703 -2.491 15.006 1.00 97.25 93 ILE A O 1
ATOM 771 N N . ILE A 1 94 ? -11.010 -4.556 15.485 1.00 97.38 94 ILE A N 1
ATOM 772 C CA . ILE A 1 94 ? -10.774 -4.920 14.081 1.00 97.38 94 ILE A CA 1
ATOM 773 C C . ILE A 1 94 ? -12.108 -5.026 13.329 1.00 97.38 94 ILE A C 1
ATOM 775 O O . ILE A 1 94 ? -12.212 -4.546 12.204 1.00 97.38 94 ILE A O 1
ATOM 779 N N . GLN A 1 95 ? -13.132 -5.614 13.954 1.00 96.31 95 GLN A N 1
ATOM 780 C CA . GLN A 1 95 ? -14.459 -5.770 13.354 1.00 96.31 95 GLN A CA 1
ATOM 781 C C . GLN A 1 95 ? -15.167 -4.424 13.158 1.00 96.31 95 GLN A C 1
ATOM 783 O O . GLN A 1 95 ? -15.761 -4.202 12.102 1.00 96.31 95 GLN A O 1
ATOM 788 N N . SER A 1 96 ? -15.057 -3.487 14.106 1.00 95.62 96 SER A N 1
ATOM 789 C CA . SER A 1 96 ? -15.605 -2.132 13.929 1.00 95.62 96 SER A CA 1
ATOM 790 C C . SER A 1 96 ? -14.918 -1.358 12.796 1.00 95.62 96 SER A C 1
ATOM 792 O O . SER A 1 96 ? -15.537 -0.498 12.175 1.00 95.62 96 SER A O 1
ATOM 794 N N . MET A 1 97 ? -13.672 -1.714 12.473 1.00 95.88 97 MET A N 1
ATOM 795 C CA . MET A 1 97 ? -12.871 -1.147 11.387 1.00 95.88 97 MET A CA 1
ATOM 796 C C . MET A 1 97 ? -13.068 -1.829 10.024 1.00 95.88 97 MET A C 1
ATOM 798 O O . MET A 1 97 ? -12.381 -1.453 9.072 1.00 95.88 97 MET A O 1
ATOM 802 N N . THR A 1 98 ? -13.981 -2.803 9.899 1.00 95.19 98 THR A N 1
ATOM 803 C CA . THR A 1 98 ? -14.156 -3.619 8.678 1.00 95.19 98 THR A CA 1
ATOM 804 C C . THR A 1 98 ? -14.206 -2.784 7.392 1.00 95.19 98 THR A C 1
ATOM 806 O O . THR A 1 98 ? -13.337 -3.004 6.548 1.00 95.19 98 THR A O 1
ATOM 809 N N . PRO A 1 99 ? -15.097 -1.778 7.235 1.00 93.75 99 PRO A N 1
ATOM 810 C CA . PRO A 1 99 ? -15.196 -1.038 5.973 1.00 93.75 99 PRO A CA 1
ATOM 811 C C . PRO A 1 99 ? -13.880 -0.343 5.600 1.00 93.75 99 PRO A C 1
ATOM 813 O O . PRO A 1 99 ? -13.425 -0.412 4.460 1.00 93.75 99 PRO A O 1
ATOM 816 N N . THR A 1 100 ? -13.222 0.257 6.593 1.00 94.44 100 THR A N 1
ATOM 817 C CA . THR A 1 100 ? -11.943 0.950 6.420 1.00 94.44 100 THR A CA 1
ATOM 818 C C . THR A 1 100 ? -10.827 -0.013 6.020 1.00 94.44 100 THR A C 1
ATOM 820 O O . THR A 1 100 ? -10.042 0.281 5.122 1.00 94.44 100 THR A O 1
ATOM 823 N N . LEU A 1 101 ? -10.727 -1.176 6.666 1.00 95.38 101 LEU A N 1
ATOM 824 C CA . LEU A 1 101 ? -9.667 -2.147 6.380 1.00 95.38 101 LEU A CA 1
ATOM 825 C C . LEU A 1 101 ? -9.863 -2.847 5.029 1.00 95.38 101 LEU A C 1
ATOM 827 O O . LEU A 1 101 ? -8.877 -3.138 4.346 1.00 95.38 101 LEU A O 1
ATOM 831 N N . GLU A 1 102 ? -11.108 -3.089 4.616 1.00 94.19 102 GLU A N 1
ATOM 832 C CA . GLU A 1 102 ? -11.424 -3.588 3.274 1.00 94.19 102 GLU A CA 1
ATOM 833 C C . GLU A 1 102 ? -11.019 -2.573 2.201 1.00 94.19 102 GLU A C 1
ATOM 835 O O . GLU A 1 102 ? -10.296 -2.918 1.263 1.00 94.19 102 GLU A O 1
ATOM 840 N N . GLN A 1 103 ? -11.411 -1.311 2.389 1.00 93.94 103 GLN A N 1
ATOM 841 C CA . GLN A 1 103 ? -11.064 -0.195 1.510 1.00 93.94 103 GLN A CA 1
ATOM 842 C C . GLN A 1 103 ? -9.547 -0.029 1.381 1.00 93.94 103 GLN A C 1
ATOM 844 O O . GLN A 1 103 ? -9.028 0.032 0.268 1.00 93.94 103 GLN A O 1
ATOM 849 N N . LEU A 1 104 ? -8.817 -0.047 2.501 1.00 95.19 104 LEU A N 1
ATOM 850 C CA . LEU A 1 104 ? -7.355 0.007 2.495 1.00 95.19 104 LEU A CA 1
ATOM 851 C C . LEU A 1 104 ? -6.744 -1.191 1.759 1.00 95.19 104 LEU A C 1
ATOM 853 O O . LEU A 1 104 ? -5.821 -1.015 0.966 1.00 95.19 104 LEU A O 1
ATOM 857 N N . SER A 1 105 ? -7.266 -2.401 1.969 1.00 94.56 105 SER A N 1
ATOM 858 C CA . SER A 1 105 ? -6.753 -3.607 1.306 1.00 94.56 105 SER A CA 1
ATOM 859 C C . SER A 1 105 ? -6.884 -3.517 -0.216 1.00 94.56 105 SER A C 1
ATOM 861 O O . SER A 1 105 ? -5.931 -3.824 -0.933 1.00 94.56 105 SER A O 1
ATOM 863 N N . VAL A 1 106 ? -8.035 -3.056 -0.717 1.00 94.94 106 VAL A N 1
ATOM 864 C CA . VAL A 1 106 ? -8.285 -2.902 -2.159 1.00 94.94 106 VAL A CA 1
ATOM 865 C C . VAL A 1 106 ? -7.480 -1.742 -2.746 1.00 94.94 106 VAL A C 1
ATOM 867 O O . VAL A 1 106 ? -6.857 -1.898 -3.801 1.00 94.94 106 VAL A O 1
ATOM 870 N N . ALA A 1 107 ? -7.423 -0.602 -2.060 1.00 96.12 107 ALA A N 1
ATOM 871 C CA . ALA A 1 107 ? -6.706 0.566 -2.555 1.00 96.12 107 ALA A CA 1
ATOM 872 C C . ALA A 1 107 ? -5.197 0.315 -2.658 1.00 96.12 107 ALA A C 1
ATOM 874 O O . ALA A 1 107 ? -4.589 0.555 -3.702 1.00 96.12 107 ALA A O 1
ATOM 875 N N . TYR A 1 108 ? -4.591 -0.277 -1.627 1.00 95.75 108 TYR A N 1
ATOM 876 C CA . TYR A 1 108 ? -3.169 -0.624 -1.650 1.00 95.75 108 TYR A CA 1
ATOM 877 C C . TYR A 1 108 ? -2.850 -1.802 -2.582 1.00 95.75 108 TYR A C 1
ATOM 879 O O . TYR A 1 108 ? -1.733 -1.894 -3.093 1.00 95.75 108 TYR A O 1
ATOM 887 N N . ALA A 1 109 ? -3.816 -2.681 -2.862 1.00 95.81 109 ALA A N 1
ATOM 888 C CA . ALA A 1 109 ? -3.677 -3.678 -3.921 1.00 95.81 109 ALA A CA 1
ATOM 889 C C . ALA A 1 109 ? -3.668 -3.027 -5.315 1.00 95.81 109 ALA A C 1
ATOM 891 O O . ALA A 1 109 ? -2.943 -3.488 -6.203 1.00 95.81 109 ALA A O 1
ATOM 892 N N . SER A 1 110 ? -4.435 -1.949 -5.497 1.00 96.31 110 SER A N 1
ATOM 893 C CA . SER A 1 110 ? -4.602 -1.236 -6.771 1.00 96.31 110 SER A CA 1
ATOM 894 C C . SER A 1 110 ? -3.475 -0.237 -7.059 1.00 96.31 110 SER A C 1
ATOM 896 O O . SER A 1 110 ? -3.156 0.000 -8.230 1.00 96.31 110 SER A O 1
ATOM 898 N N . PHE A 1 111 ? -2.814 0.267 -6.010 1.00 95.75 111 PHE A N 1
ATOM 899 C CA . PHE A 1 111 ? -1.660 1.167 -6.081 1.00 95.75 111 PHE A CA 1
ATOM 900 C C . PHE A 1 111 ? -0.577 0.666 -7.067 1.00 95.75 111 PHE A C 1
ATOM 902 O O . PHE A 1 111 ? -0.256 -0.531 -7.068 1.00 95.75 111 PHE A O 1
ATOM 909 N N . PRO A 1 112 ? 0.017 1.546 -7.901 1.00 95.19 112 PRO A N 1
ATOM 910 C CA . PRO A 1 112 ? -0.085 3.015 -7.898 1.00 95.19 112 PRO A CA 1
ATOM 911 C C . PRO A 1 112 ? -1.169 3.598 -8.819 1.00 95.19 112 PRO A C 1
ATOM 913 O O . PRO A 1 112 ? -1.133 4.789 -9.103 1.00 95.19 112 PRO A O 1
ATOM 916 N N . PHE A 1 113 ? -2.097 2.791 -9.336 1.00 95.88 113 PHE A N 1
ATOM 917 C CA . PHE A 1 113 ? -3.066 3.256 -10.334 1.00 95.88 113 PHE A CA 1
ATOM 918 C C . PHE A 1 113 ? -4.481 3.329 -9.772 1.00 95.88 113 PHE A C 1
ATOM 920 O O . PHE A 1 113 ? -4.838 2.605 -8.844 1.00 95.88 113 PHE A O 1
ATOM 927 N N . SER A 1 114 ? -5.294 4.185 -10.387 1.00 92.94 114 SER A N 1
ATOM 928 C CA . SER A 1 114 ? -6.707 4.370 -10.032 1.00 92.94 114 SER A CA 1
ATOM 929 C C . SER A 1 114 ? -7.599 3.190 -10.440 1.00 92.94 114 SER A C 1
ATOM 931 O O . SER A 1 114 ? -8.680 3.022 -9.883 1.00 92.94 114 SER A O 1
ATOM 933 N N . THR A 1 115 ? -7.155 2.347 -11.381 1.00 93.94 115 THR A N 1
ATOM 934 C CA . THR A 1 115 ? -7.894 1.155 -11.818 1.00 93.94 115 THR A CA 1
ATOM 935 C C . THR A 1 115 ? -7.926 0.109 -10.698 1.00 93.94 115 THR A C 1
ATOM 937 O O . THR A 1 115 ? -6.861 -0.421 -10.359 1.00 93.94 115 THR A O 1
ATOM 940 N N . PRO A 1 116 ? -9.102 -0.244 -10.148 1.00 92.50 116 PRO A N 1
ATOM 941 C CA . PRO A 1 116 ? -9.197 -1.250 -9.098 1.00 92.50 116 PRO A CA 1
ATOM 942 C C . PRO A 1 116 ? -8.774 -2.631 -9.604 1.00 92.50 116 PRO A C 1
ATOM 944 O O . PRO A 1 116 ? -9.060 -2.991 -10.747 1.00 92.50 116 PRO A O 1
ATOM 947 N N . VAL A 1 117 ? -8.127 -3.419 -8.746 1.00 92.44 117 VAL A N 1
ATOM 948 C CA . VAL A 1 117 ? -7.749 -4.807 -9.060 1.00 92.44 117 VAL A CA 1
ATOM 949 C C . VAL A 1 117 ? -8.555 -5.809 -8.246 1.00 92.44 117 VAL A C 1
ATOM 951 O O . VAL A 1 117 ? -8.960 -5.538 -7.115 1.00 92.44 117 VAL A O 1
ATOM 954 N N . VAL A 1 118 ? -8.729 -7.009 -8.801 1.00 91.25 118 VAL A N 1
ATOM 955 C CA . VAL A 1 118 ? -9.218 -8.159 -8.035 1.00 91.25 118 VAL A CA 1
ATOM 956 C C . VAL A 1 118 ? -8.180 -8.521 -6.975 1.00 91.25 118 VAL A C 1
ATOM 958 O O . VAL A 1 118 ? -6.977 -8.581 -7.248 1.00 91.25 118 VAL A O 1
ATOM 961 N N . LEU A 1 119 ? -8.644 -8.774 -5.753 1.00 92.44 119 LEU A N 1
ATOM 962 C CA . LEU A 1 119 ? -7.769 -9.075 -4.631 1.00 92.44 119 LEU A CA 1
ATOM 963 C C . LEU A 1 119 ? -7.304 -10.536 -4.685 1.00 92.44 119 LEU A C 1
ATOM 965 O O . LEU A 1 119 ? -7.900 -11.426 -4.087 1.00 92.44 119 LEU A O 1
ATOM 969 N N . THR A 1 120 ? -6.235 -10.787 -5.433 1.00 93.12 120 THR A N 1
ATOM 970 C CA . THR A 1 120 ? -5.524 -12.074 -5.447 1.00 93.12 120 THR A CA 1
ATOM 971 C C . THR A 1 120 ? -4.516 -12.156 -4.299 1.00 93.12 120 THR A C 1
ATOM 973 O O . THR A 1 120 ? -4.214 -11.151 -3.648 1.00 93.12 120 THR A O 1
ATOM 976 N N . LYS A 1 121 ? -3.915 -13.332 -4.064 1.00 91.38 121 LYS A N 1
ATOM 977 C CA . LYS A 1 121 ? -2.816 -13.475 -3.085 1.00 91.38 121 LYS A CA 1
ATOM 978 C C . LYS A 1 121 ? -1.655 -12.514 -3.351 1.00 91.38 121 LYS A C 1
ATOM 980 O O . LYS A 1 121 ? -1.109 -11.947 -2.410 1.00 91.38 121 LYS A O 1
ATOM 985 N N . ASP A 1 122 ? -1.286 -12.316 -4.615 1.00 92.62 122 ASP A N 1
ATOM 986 C CA . ASP A 1 122 ? -0.183 -11.428 -4.997 1.00 92.62 122 ASP A CA 1
ATOM 987 C C . ASP A 1 122 ? -0.554 -9.954 -4.818 1.00 92.62 122 ASP A C 1
ATOM 989 O O . ASP A 1 122 ? 0.252 -9.177 -4.299 1.00 92.62 122 ASP A O 1
ATOM 993 N N . ALA A 1 123 ? -1.787 -9.579 -5.170 1.00 94.56 123 ALA A N 1
ATOM 994 C CA . ALA A 1 123 ? -2.293 -8.228 -4.959 1.00 94.56 123 ALA A CA 1
ATOM 995 C C . ALA A 1 123 ? -2.378 -7.888 -3.460 1.00 94.56 123 ALA A C 1
ATOM 997 O O . ALA A 1 123 ? -1.907 -6.833 -3.037 1.00 94.56 123 ALA A O 1
ATOM 998 N N . LEU A 1 124 ? -2.881 -8.818 -2.645 1.00 94.19 124 LEU A N 1
ATOM 999 C CA . LEU A 1 124 ? -2.952 -8.676 -1.193 1.00 94.19 124 LEU A CA 1
ATOM 1000 C C . LEU A 1 124 ? -1.565 -8.645 -0.543 1.00 94.19 124 LEU A C 1
ATOM 1002 O O . LEU A 1 124 ? -1.311 -7.837 0.346 1.00 94.19 124 LEU A O 1
ATOM 1006 N N . CYS A 1 125 ? -0.645 -9.489 -1.006 1.00 93.25 125 CYS A N 1
ATOM 1007 C CA . CYS A 1 125 ? 0.738 -9.473 -0.547 1.00 93.25 125 CYS A CA 1
ATOM 1008 C C . CYS A 1 125 ? 1.391 -8.108 -0.806 1.00 93.25 125 CYS A C 1
ATOM 1010 O O . CYS A 1 125 ? 1.981 -7.533 0.109 1.00 93.25 125 CYS A O 1
ATOM 1012 N N . ARG A 1 126 ? 1.238 -7.552 -2.016 1.00 94.12 126 ARG A N 1
ATOM 1013 C CA . ARG A 1 126 ? 1.714 -6.199 -2.340 1.00 94.12 126 ARG A CA 1
ATOM 1014 C C . ARG A 1 126 ? 1.065 -5.144 -1.440 1.00 94.12 126 ARG A C 1
ATOM 1016 O O . ARG A 1 126 ? 1.780 -4.286 -0.929 1.00 94.12 126 ARG A O 1
ATOM 1023 N N . ALA A 1 127 ? -0.245 -5.232 -1.207 1.00 95.31 127 ALA A N 1
ATOM 1024 C CA . ALA A 1 127 ? -0.955 -4.303 -0.332 1.00 95.31 127 ALA A CA 1
ATOM 1025 C C . ALA A 1 127 ? -0.383 -4.311 1.096 1.00 95.31 127 ALA A C 1
ATOM 1027 O O . ALA A 1 127 ? -0.035 -3.266 1.640 1.00 95.31 127 ALA A O 1
ATOM 1028 N N . ILE A 1 128 ? -0.199 -5.499 1.676 1.00 94.56 128 ILE A N 1
ATOM 1029 C CA . ILE A 1 128 ? 0.360 -5.678 3.023 1.00 94.56 128 ILE A CA 1
ATOM 1030 C C . ILE A 1 128 ? 1.817 -5.216 3.096 1.00 94.56 128 ILE A C 1
ATOM 1032 O O . ILE A 1 128 ? 2.215 -4.569 4.065 1.00 94.56 128 ILE A O 1
ATOM 1036 N N . LEU A 1 129 ? 2.625 -5.504 2.073 1.00 93.12 129 LEU A N 1
ATOM 1037 C CA . LEU A 1 129 ? 3.995 -4.997 1.991 1.00 93.12 129 LEU A CA 1
ATOM 1038 C C . LEU A 1 129 ? 4.018 -3.467 2.066 1.00 93.12 129 LEU A C 1
ATOM 1040 O O . LEU A 1 129 ? 4.826 -2.915 2.803 1.00 93.12 129 LEU A O 1
ATOM 1044 N N . LEU A 1 130 ? 3.107 -2.790 1.366 1.00 92.88 130 LEU A N 1
ATOM 1045 C CA . LEU A 1 130 ? 3.001 -1.330 1.373 1.00 92.88 130 LEU A CA 1
ATOM 1046 C C . LEU A 1 130 ? 2.422 -0.750 2.674 1.00 92.88 130 LEU A C 1
ATOM 1048 O O . LEU A 1 130 ? 2.790 0.362 3.045 1.00 92.88 130 LEU A O 1
ATOM 1052 N N . LEU A 1 131 ? 1.557 -1.493 3.367 1.00 91.88 131 LEU A N 1
ATOM 1053 C CA . LEU A 1 131 ? 0.955 -1.109 4.653 1.00 91.88 131 LEU A CA 1
ATOM 1054 C C . LEU A 1 131 ? 1.859 -1.386 5.869 1.00 91.88 131 LEU A C 1
ATOM 1056 O O . LEU A 1 131 ? 1.508 -1.034 6.994 1.00 91.88 131 LEU A O 1
ATOM 1060 N N . THR A 1 132 ? 3.010 -2.029 5.668 1.00 89.50 132 THR A N 1
ATOM 1061 C CA . THR A 1 132 ? 3.969 -2.378 6.727 1.00 89.50 132 THR A CA 1
ATOM 1062 C C . THR A 1 132 ? 5.272 -1.595 6.576 1.00 89.50 132 THR A C 1
ATOM 1064 O O . THR A 1 132 ? 5.521 -0.950 5.558 1.00 89.50 132 THR A O 1
ATOM 1067 N N . GLU A 1 133 ? 6.164 -1.700 7.566 1.00 85.50 133 GLU A N 1
ATOM 1068 C CA . GLU A 1 133 ? 7.496 -1.074 7.524 1.00 85.50 133 GLU A CA 1
ATOM 1069 C C . GLU A 1 133 ? 8.321 -1.463 6.283 1.00 85.50 133 GLU A C 1
ATOM 1071 O O . GLU A 1 133 ? 9.193 -0.710 5.847 1.00 85.50 133 GLU A O 1
ATOM 1076 N N . ARG A 1 134 ? 8.022 -2.613 5.661 1.00 85.06 134 ARG A N 1
ATOM 1077 C CA . ARG A 1 134 ? 8.658 -3.057 4.410 1.00 85.06 134 ARG A CA 1
ATOM 1078 C C . ARG A 1 134 ? 8.398 -2.069 3.268 1.00 85.06 134 ARG A C 1
ATOM 1080 O O . ARG A 1 134 ? 9.304 -1.806 2.476 1.00 85.06 134 ARG A O 1
ATOM 1087 N N . GLY A 1 135 ? 7.209 -1.471 3.219 1.00 81.94 135 GLY A N 1
ATOM 1088 C CA . GLY A 1 135 ? 6.868 -0.379 2.315 1.00 81.94 135 GLY A CA 1
ATOM 1089 C C . GLY A 1 135 ? 7.732 0.845 2.591 1.00 81.94 135 GLY A C 1
ATOM 1090 O O . GLY A 1 135 ? 8.324 1.403 1.677 1.00 81.94 135 GLY A O 1
ATOM 1091 N N . TRP A 1 136 ? 7.926 1.215 3.856 1.00 79.00 136 TRP A N 1
ATOM 1092 C CA . TRP A 1 136 ? 8.764 2.368 4.208 1.00 79.00 136 TRP A CA 1
ATOM 1093 C C . TRP A 1 136 ? 10.214 2.171 3.761 1.00 79.00 136 TRP A C 1
ATOM 1095 O O . TRP A 1 136 ? 10.834 3.086 3.217 1.00 79.00 136 TRP A O 1
ATOM 1105 N N . CYS A 1 137 ? 10.754 0.963 3.938 1.00 79.31 137 CYS A N 1
ATOM 1106 C CA . CYS A 1 137 ? 12.091 0.604 3.470 1.00 79.31 137 CYS A CA 1
ATOM 1107 C C . CYS A 1 137 ? 12.220 0.689 1.945 1.00 79.31 137 CYS A C 1
ATOM 1109 O O . CYS A 1 137 ? 13.255 1.141 1.453 1.00 79.31 137 CYS A O 1
ATOM 1111 N N . CYS A 1 138 ? 11.185 0.305 1.191 1.00 79.81 138 CYS A N 1
ATOM 1112 C CA . CYS A 1 138 ? 11.239 0.275 -0.274 1.00 79.81 138 CYS A CA 1
ATOM 1113 C C . CYS A 1 138 ? 11.348 1.678 -0.903 1.00 79.81 138 CYS A C 1
ATOM 1115 O O . CYS A 1 138 ? 11.857 1.833 -2.022 1.00 79.81 138 CYS A O 1
ATOM 1117 N N . TRP A 1 139 ? 10.943 2.707 -0.152 1.00 83.19 139 TRP A N 1
ATOM 1118 C CA . TRP A 1 139 ? 11.026 4.108 -0.552 1.00 83.19 139 TRP A CA 1
ATOM 1119 C C . TRP A 1 139 ? 12.372 4.772 -0.246 1.00 83.19 139 TRP A C 1
ATOM 1121 O O . TRP A 1 139 ? 12.661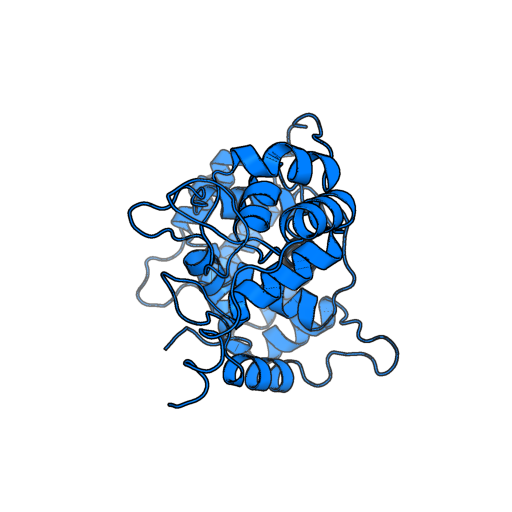 5.825 -0.824 1.00 83.19 139 TRP A O 1
ATOM 1131 N N . ARG A 1 140 ? 13.211 4.166 0.608 1.00 75.31 140 ARG A N 1
ATOM 1132 C CA . ARG A 1 140 ? 14.513 4.721 1.005 1.00 75.31 140 ARG A CA 1
ATOM 1133 C C . ARG A 1 140 ? 15.549 4.618 -0.112 1.00 75.31 140 ARG A C 1
ATOM 1135 O O . ARG A 1 140 ? 15.683 3.595 -0.785 1.00 75.31 140 ARG A O 1
ATOM 1142 N N . GLN A 1 141 ? 16.334 5.680 -0.242 1.00 65.25 141 GLN A N 1
ATOM 1143 C CA . GLN A 1 141 ? 17.368 5.843 -1.258 1.00 65.25 141 GLN A CA 1
ATOM 1144 C C . GLN A 1 141 ? 18.766 5.820 -0.628 1.00 65.25 141 GLN A C 1
ATOM 1146 O O . GLN A 1 141 ? 18.953 6.229 0.519 1.00 65.25 141 GLN A O 1
ATOM 1151 N N . GLY A 1 142 ? 19.745 5.323 -1.382 1.00 60.44 142 GLY A N 1
ATOM 1152 C CA . GLY A 1 142 ? 21.160 5.379 -1.021 1.00 60.44 142 GLY A CA 1
ATOM 1153 C C . GLY A 1 142 ? 21.778 6.703 -1.462 1.00 60.44 142 GLY A C 1
ATOM 1154 O O . GLY A 1 142 ? 21.178 7.479 -2.201 1.00 60.44 142 GLY A O 1
ATOM 1155 N N . LYS A 1 143 ? 23.002 6.988 -1.016 1.00 56.47 143 LYS A N 1
ATOM 1156 C CA . LYS A 1 143 ? 23.715 8.192 -1.467 1.00 56.47 143 LYS A CA 1
ATOM 1157 C C . LYS A 1 143 ? 24.031 8.083 -2.965 1.00 56.47 143 LYS A C 1
ATOM 1159 O O . LYS A 1 143 ? 24.600 7.082 -3.385 1.00 56.47 143 LYS A O 1
ATOM 1164 N N . GLY A 1 144 ? 23.709 9.125 -3.737 1.00 55.66 144 GLY A N 1
ATOM 1165 C CA . GLY A 1 144 ? 24.042 9.217 -5.166 1.00 55.66 144 GLY A CA 1
ATOM 1166 C C . GLY A 1 144 ? 23.010 8.627 -6.134 1.00 55.66 144 GLY A C 1
ATOM 1167 O O . GLY A 1 144 ? 23.298 8.537 -7.321 1.00 55.66 144 GLY A O 1
ATOM 1168 N N . THR A 1 145 ? 21.822 8.236 -5.663 1.00 59.50 145 THR A N 1
ATOM 1169 C CA . THR A 1 145 ? 20.719 7.782 -6.529 1.00 59.50 145 THR A CA 1
ATOM 1170 C C . THR A 1 145 ? 19.861 8.957 -7.002 1.00 59.50 145 THR A C 1
ATOM 1172 O O . THR A 1 145 ? 19.529 9.830 -6.201 1.00 59.50 145 THR A O 1
ATOM 1175 N N . SER A 1 146 ? 19.438 8.940 -8.266 1.00 62.88 146 SER A N 1
ATOM 1176 C CA . SER A 1 146 ? 18.560 9.950 -8.888 1.00 62.88 146 SER A CA 1
ATOM 1177 C C . SER A 1 146 ? 17.061 9.645 -8.760 1.00 62.88 146 SER A C 1
ATOM 1179 O O . SER A 1 146 ? 16.244 10.477 -9.142 1.00 62.88 146 SER A O 1
ATOM 1181 N N . ILE A 1 147 ? 16.676 8.489 -8.205 1.00 68.00 147 ILE A N 1
ATOM 1182 C CA . ILE A 1 147 ? 15.263 8.184 -7.955 1.00 68.00 147 ILE A CA 1
ATOM 1183 C C . ILE A 1 147 ? 14.775 8.944 -6.731 1.00 68.00 147 ILE A C 1
ATOM 1185 O O . ILE A 1 147 ? 15.367 8.888 -5.650 1.00 68.00 147 ILE A O 1
ATOM 1189 N N . ARG A 1 148 ? 13.616 9.570 -6.891 1.00 71.44 148 ARG A N 1
ATOM 1190 C CA . ARG A 1 148 ? 12.875 10.257 -5.843 1.00 71.44 148 ARG A CA 1
ATOM 1191 C C . ARG A 1 148 ? 12.570 9.350 -4.636 1.00 71.44 148 ARG A C 1
ATOM 1193 O O . ARG A 1 148 ? 12.133 8.199 -4.762 1.00 71.44 148 ARG A O 1
ATOM 1200 N N . SER A 1 149 ? 12.795 9.866 -3.428 1.00 77.31 149 SER A N 1
ATOM 1201 C CA . SER A 1 149 ? 12.293 9.256 -2.193 1.00 77.31 149 SER A CA 1
ATOM 1202 C C . SER A 1 149 ? 10.811 9.588 -2.000 1.00 77.31 149 SER A C 1
ATOM 1204 O O . SER A 1 149 ? 10.342 10.665 -2.370 1.00 77.31 149 SER A O 1
ATOM 1206 N N . ARG A 1 150 ? 10.072 8.664 -1.385 1.00 84.69 150 ARG A N 1
ATOM 1207 C CA . ARG A 1 150 ? 8.695 8.907 -0.951 1.00 84.69 150 ARG A CA 1
ATOM 1208 C C . ARG A 1 150 ? 8.698 9.144 0.553 1.00 84.69 150 ARG A C 1
ATOM 1210 O O . ARG A 1 150 ? 9.204 8.307 1.298 1.00 84.69 150 ARG A O 1
ATOM 1217 N N . SER A 1 151 ? 8.169 10.283 0.984 1.00 85.88 151 SER A N 1
ATOM 1218 C CA . SER A 1 151 ? 8.070 10.613 2.403 1.00 85.88 151 SER A CA 1
ATOM 1219 C C . SER A 1 151 ? 6.858 9.949 3.059 1.00 85.88 151 SER A C 1
ATOM 1221 O O . SER A 1 151 ? 5.917 9.519 2.383 1.00 85.88 151 SER A O 1
ATOM 1223 N N . ASP A 1 152 ? 6.856 9.900 4.389 1.00 87.50 152 ASP A N 1
ATOM 1224 C CA . ASP A 1 152 ? 5.712 9.401 5.154 1.00 87.50 152 ASP A CA 1
ATOM 1225 C C . ASP A 1 152 ? 4.468 10.276 4.930 1.00 87.50 152 ASP A C 1
ATOM 1227 O O . ASP A 1 152 ? 3.361 9.741 4.879 1.00 87.50 152 ASP A O 1
ATOM 1231 N N . GLU A 1 153 ? 4.619 11.592 4.686 1.00 91.81 153 GLU A N 1
ATOM 1232 C CA . GLU A 1 153 ? 3.478 12.443 4.305 1.00 91.81 153 GLU A CA 1
ATOM 1233 C C . GLU A 1 153 ? 2.802 11.947 3.032 1.00 91.81 153 GLU A C 1
ATOM 1235 O O . GLU A 1 153 ? 1.581 11.944 2.959 1.00 91.81 153 GLU A O 1
ATOM 1240 N N . LYS A 1 154 ? 3.569 11.494 2.035 1.00 91.62 154 LYS A N 1
ATOM 1241 C CA . LYS A 1 154 ? 2.998 10.981 0.782 1.00 91.62 154 LYS A CA 1
ATOM 1242 C C . LYS A 1 154 ? 2.300 9.637 0.962 1.00 91.62 154 LYS A C 1
ATOM 1244 O O . LYS A 1 154 ? 1.365 9.333 0.226 1.00 91.62 154 LYS A O 1
ATOM 1249 N N . GLN A 1 155 ? 2.722 8.821 1.924 1.00 91.00 155 GLN A N 1
ATOM 1250 C CA . GLN A 1 155 ? 1.981 7.607 2.275 1.00 91.00 155 GLN A CA 1
ATOM 1251 C C . GLN A 1 155 ? 0.677 7.937 3.005 1.00 91.00 155 GLN A C 1
ATOM 1253 O O . GLN A 1 155 ? -0.355 7.361 2.678 1.00 91.00 155 GLN A O 1
ATOM 1258 N N . LEU A 1 156 ? 0.711 8.880 3.950 1.00 94.94 156 LEU A N 1
ATOM 1259 C CA . LEU A 1 156 ? -0.474 9.329 4.686 1.00 94.94 156 LEU A CA 1
ATOM 1260 C C . LEU A 1 156 ? -1.469 10.086 3.798 1.00 94.94 156 LEU A C 1
ATOM 1262 O O . LEU A 1 156 ? -2.668 9.906 3.955 1.00 94.94 156 LEU A O 1
ATOM 1266 N N . SER A 1 157 ? -0.975 10.868 2.843 1.00 95.25 157 SER A N 1
ATOM 1267 C CA . SER A 1 157 ? -1.750 11.511 1.776 1.00 95.25 157 SER A CA 1
ATOM 1268 C C . SER A 1 157 ? -2.493 10.474 0.932 1.00 95.25 157 SER A C 1
ATOM 1270 O O . SER A 1 157 ? -3.707 10.560 0.758 1.00 95.25 157 SER A O 1
ATOM 1272 N N . PHE A 1 158 ? -1.799 9.412 0.498 1.00 94.88 158 PHE A N 1
ATOM 1273 C CA . PHE A 1 158 ? -2.469 8.324 -0.209 1.00 94.88 158 PHE A CA 1
ATOM 1274 C C . PHE A 1 158 ? -3.509 7.642 0.685 1.00 94.88 158 PHE A C 1
ATOM 1276 O O . PHE A 1 158 ? -4.645 7.501 0.248 1.00 94.88 158 PHE A O 1
ATOM 1283 N N . LEU A 1 159 ? -3.177 7.309 1.940 1.00 95.69 159 LEU A N 1
ATOM 1284 C CA . LEU A 1 159 ? -4.119 6.741 2.913 1.00 95.69 159 LEU A CA 1
ATOM 1285 C C . LEU A 1 159 ? -5.369 7.626 3.056 1.00 95.69 159 LEU A C 1
ATOM 1287 O O . LEU A 1 159 ? -6.474 7.120 2.900 1.00 95.69 159 LEU A O 1
ATOM 1291 N N . TYR A 1 160 ? -5.217 8.936 3.250 1.00 96.38 160 TYR A N 1
ATOM 1292 C CA . TYR A 1 160 ? -6.331 9.887 3.268 1.00 96.38 160 TYR A CA 1
ATOM 1293 C C . TYR A 1 160 ? -7.190 9.771 2.005 1.00 96.38 160 TYR A C 1
ATOM 1295 O O . TYR A 1 160 ? -8.393 9.534 2.097 1.00 96.38 160 TYR A O 1
ATOM 1303 N N . SER A 1 161 ? -6.564 9.823 0.825 1.00 95.38 161 SER A N 1
ATOM 1304 C CA . SER A 1 161 ? -7.277 9.683 -0.447 1.00 95.38 161 SER A CA 1
ATOM 1305 C C . SER A 1 161 ? -8.007 8.345 -0.565 1.00 95.38 161 SER A C 1
ATOM 1307 O O . SER A 1 161 ? -9.097 8.298 -1.127 1.00 95.38 161 SER A O 1
ATOM 1309 N N . THR A 1 162 ? -7.449 7.259 -0.008 1.00 94.88 162 THR A N 1
ATOM 1310 C CA . THR A 1 162 ? -8.114 5.955 -0.022 1.00 94.88 162 THR A CA 1
ATOM 1311 C C . THR A 1 162 ? -9.410 6.002 0.753 1.00 94.88 162 THR A C 1
ATOM 1313 O O . THR A 1 162 ? -10.368 5.434 0.253 1.00 94.88 162 THR A O 1
ATOM 1316 N N . LEU A 1 163 ? -9.445 6.698 1.898 1.00 94.88 163 LEU A N 1
ATOM 1317 C CA . LEU A 1 163 ? -10.611 6.826 2.775 1.00 94.88 163 LEU A CA 1
ATOM 1318 C C . LEU A 1 163 ? -11.713 7.690 2.151 1.00 94.88 163 LEU A C 1
ATOM 1320 O O . LEU A 1 163 ? -12.888 7.376 2.329 1.00 94.88 163 LEU A O 1
ATOM 1324 N N . VAL A 1 164 ? -11.333 8.730 1.405 1.00 93.44 164 VAL A N 1
ATOM 1325 C CA . VAL A 1 164 ? -12.265 9.666 0.753 1.00 93.44 164 VAL A CA 1
ATOM 1326 C C . VAL A 1 164 ? -12.771 9.138 -0.596 1.00 93.44 164 VAL A C 1
ATOM 1328 O O . VAL A 1 164 ? -13.937 9.320 -0.934 1.00 93.44 164 VAL A O 1
ATOM 1331 N N . CYS A 1 165 ? -11.920 8.452 -1.365 1.00 90.56 165 CYS A N 1
ATOM 1332 C CA . CYS A 1 165 ? -12.205 8.026 -2.740 1.00 90.56 165 CYS A CA 1
ATOM 1333 C C . CYS A 1 165 ? -12.095 6.499 -2.917 1.00 90.56 165 CYS A C 1
ATOM 1335 O O . CYS A 1 165 ? -11.203 6.015 -3.623 1.00 90.56 165 CYS A O 1
ATOM 1337 N N . PRO A 1 166 ? -12.977 5.693 -2.299 1.00 87.94 166 PRO A N 1
ATOM 1338 C CA . PRO A 1 166 ? -13.012 4.259 -2.566 1.00 87.94 166 PRO A CA 1
ATOM 1339 C C . PRO A 1 166 ? -13.338 3.961 -4.044 1.00 87.94 166 PRO A C 1
ATOM 1341 O O . PRO A 1 166 ? -14.036 4.740 -4.693 1.00 87.94 166 PRO A O 1
ATOM 1344 N N . PRO A 1 167 ? -12.904 2.807 -4.586 1.00 88.50 167 PRO A N 1
ATOM 1345 C CA . PRO A 1 167 ? -12.193 1.728 -3.892 1.00 88.50 167 PRO A CA 1
ATOM 1346 C C . PRO A 1 167 ? -10.660 1.790 -4.022 1.00 88.50 167 PRO A C 1
ATOM 1348 O O . PRO A 1 167 ? -9.976 1.043 -3.330 1.00 88.50 167 PRO A O 1
ATOM 1351 N N . ALA A 1 168 ? -10.114 2.634 -4.905 1.00 86.19 168 ALA A N 1
ATOM 1352 C CA . ALA A 1 168 ? -8.681 2.666 -5.227 1.00 86.19 168 ALA A CA 1
ATOM 1353 C C . ALA A 1 168 ? -7.918 3.865 -4.627 1.00 86.19 168 ALA A C 1
ATOM 1355 O O . ALA A 1 168 ? -6.691 3.913 -4.716 1.00 86.19 168 ALA A O 1
ATOM 1356 N N . GLY A 1 169 ? -8.622 4.817 -4.008 1.00 90.50 169 GLY A N 1
ATOM 1357 C CA . GLY A 1 169 ? -8.073 6.123 -3.652 1.00 90.50 169 GLY A CA 1
ATOM 1358 C C . GLY A 1 169 ? -7.886 7.027 -4.868 1.00 90.50 169 GLY A C 1
ATOM 1359 O O . GLY A 1 169 ? -8.381 6.742 -5.960 1.00 90.50 169 GLY A O 1
ATOM 1360 N N . ALA A 1 170 ? -7.137 8.112 -4.676 1.00 92.19 170 ALA A N 1
ATOM 1361 C CA . ALA A 1 170 ? -6.786 9.055 -5.734 1.00 92.19 170 ALA A CA 1
ATOM 1362 C C . ALA A 1 170 ? -5.255 9.134 -5.879 1.00 92.19 170 ALA A C 1
ATOM 1364 O O . ALA A 1 170 ? -4.636 10.086 -5.396 1.00 92.19 170 ALA A O 1
ATOM 1365 N N . PRO A 1 171 ? -4.610 8.117 -6.487 1.00 92.12 171 PRO A N 1
ATOM 1366 C CA . PRO A 1 171 ? -3.170 8.148 -6.683 1.00 92.12 171 PRO A CA 1
ATOM 1367 C C . PRO A 1 171 ? -2.767 9.282 -7.630 1.00 92.12 171 PRO A C 1
ATOM 1369 O O . PRO A 1 171 ? -3.421 9.567 -8.633 1.00 92.12 171 PRO A O 1
ATOM 1372 N N . THR A 1 172 ? -1.648 9.915 -7.314 1.00 92.12 172 THR A N 1
ATOM 1373 C CA . THR A 1 172 ? -1.063 11.017 -8.077 1.00 92.12 172 THR A CA 1
ATOM 1374 C C . THR A 1 172 ? -0.088 10.509 -9.140 1.00 92.12 172 THR A C 1
ATOM 1376 O O . THR A 1 172 ? 0.444 9.404 -9.044 1.00 92.12 172 THR A O 1
ATOM 1379 N N . GLN A 1 173 ? 0.269 11.362 -10.105 1.00 91.44 173 GLN A N 1
ATOM 1380 C CA . GLN A 1 173 ? 1.396 11.084 -11.012 1.00 91.44 173 GLN A CA 1
ATOM 1381 C C . GLN A 1 173 ? 2.692 10.752 -10.267 1.00 91.44 173 GLN A C 1
ATOM 1383 O O . GLN A 1 173 ? 3.454 9.882 -10.680 1.00 91.44 173 GLN A O 1
ATOM 1388 N N . GLY A 1 174 ? 2.923 11.416 -9.131 1.00 91.06 174 GLY A N 1
ATOM 1389 C CA . GLY A 1 174 ? 4.072 11.132 -8.280 1.00 91.06 174 GLY A CA 1
ATOM 1390 C C . GLY A 1 174 ? 4.078 9.699 -7.750 1.00 91.06 174 GLY A C 1
ATOM 1391 O O . GLY A 1 174 ? 5.150 9.126 -7.604 1.00 91.06 174 GLY A O 1
ATOM 1392 N N . ASP A 1 175 ? 2.909 9.105 -7.508 1.00 93.06 175 ASP A N 1
ATOM 1393 C CA . ASP A 1 175 ? 2.788 7.726 -7.028 1.00 93.06 175 ASP A CA 1
ATOM 1394 C C . ASP A 1 175 ? 3.163 6.719 -8.115 1.00 93.06 175 ASP A C 1
ATOM 1396 O O . ASP A 1 175 ? 3.874 5.747 -7.849 1.00 93.06 175 ASP A O 1
ATOM 1400 N N . VAL A 1 176 ? 2.734 6.981 -9.351 1.00 94.31 176 VAL A N 1
ATOM 1401 C CA . VAL A 1 176 ? 3.107 6.168 -10.512 1.00 94.31 176 VAL A CA 1
ATOM 1402 C C . VAL A 1 176 ? 4.605 6.271 -10.760 1.00 94.31 176 VAL A C 1
ATOM 1404 O O . VAL A 1 176 ? 5.266 5.237 -10.845 1.00 94.31 176 VAL A O 1
ATOM 1407 N N . LEU A 1 177 ? 5.152 7.492 -10.785 1.00 90.75 177 LEU A N 1
ATOM 1408 C CA . LEU A 1 177 ? 6.588 7.752 -10.927 1.00 90.75 177 LEU A CA 1
ATOM 1409 C C . LEU A 1 177 ? 7.413 7.052 -9.844 1.00 90.75 177 LEU A C 1
ATOM 1411 O O . LEU A 1 177 ? 8.395 6.376 -10.160 1.00 90.75 177 LEU A O 1
ATOM 1415 N N . ASP A 1 178 ? 6.987 7.142 -8.580 1.00 89.12 178 ASP A N 1
ATOM 1416 C CA . ASP A 1 178 ? 7.644 6.466 -7.461 1.00 89.12 178 ASP A CA 1
ATOM 1417 C C . ASP A 1 178 ? 7.752 4.948 -7.714 1.00 89.12 178 ASP A C 1
ATOM 1419 O O . ASP A 1 178 ? 8.775 4.337 -7.392 1.00 89.12 178 ASP A O 1
ATOM 1423 N N . VAL A 1 179 ? 6.741 4.320 -8.318 1.00 91.31 179 VAL A N 1
ATOM 1424 C CA . VAL A 1 179 ? 6.761 2.881 -8.614 1.00 91.31 179 VAL A CA 1
ATOM 1425 C C . VAL A 1 179 ? 7.551 2.552 -9.878 1.00 91.31 179 VAL A C 1
ATOM 1427 O O . VAL A 1 179 ? 8.437 1.699 -9.814 1.00 91.31 179 VAL A O 1
ATOM 1430 N N . VAL A 1 180 ? 7.277 3.199 -11.016 1.00 89.50 180 VAL A N 1
ATOM 1431 C CA . VAL A 1 180 ? 7.907 2.844 -12.308 1.00 89.50 180 VAL A CA 1
ATOM 1432 C C . VAL A 1 180 ? 9.421 3.043 -12.287 1.00 89.50 180 VAL A C 1
ATOM 1434 O O . VAL A 1 180 ? 10.151 2.261 -12.884 1.00 89.50 180 VAL A O 1
ATOM 1437 N N . CYS A 1 181 ? 9.920 4.002 -11.506 1.00 83.88 181 CYS A N 1
ATOM 1438 C CA . CYS A 1 181 ? 11.358 4.179 -11.331 1.00 83.88 181 CYS A CA 1
ATOM 1439 C C . CYS A 1 181 ? 12.024 2.981 -10.627 1.00 83.88 181 CYS A C 1
ATOM 1441 O O . CYS A 1 181 ? 13.226 2.765 -10.768 1.00 83.88 181 CYS A O 1
ATOM 1443 N N . ARG A 1 182 ? 11.267 2.210 -9.835 1.00 82.56 182 ARG A N 1
ATOM 1444 C CA . ARG A 1 182 ? 11.775 1.106 -9.002 1.00 82.56 182 ARG A CA 1
ATOM 1445 C C . ARG A 1 182 ? 11.614 -0.265 -9.646 1.00 82.56 182 ARG A C 1
ATOM 1447 O O . ARG A 1 182 ? 12.263 -1.213 -9.204 1.00 82.56 182 ARG A O 1
ATOM 1454 N N . VAL A 1 183 ? 10.746 -0.401 -10.646 1.00 84.31 183 VAL A N 1
ATOM 1455 C CA . VAL A 1 183 ? 10.552 -1.691 -11.308 1.00 84.31 183 VAL A CA 1
ATOM 1456 C C . VAL A 1 183 ? 11.743 -2.043 -12.189 1.00 84.31 183 VAL A C 1
ATOM 1458 O O . VAL A 1 183 ? 12.503 -1.182 -12.625 1.00 84.31 183 VAL A O 1
ATOM 1461 N N . ARG A 1 184 ? 11.910 -3.336 -12.463 1.00 76.00 184 ARG A N 1
ATOM 1462 C CA . ARG A 1 184 ? 12.865 -3.784 -13.475 1.00 76.00 184 ARG A CA 1
ATOM 1463 C C . ARG A 1 184 ? 12.296 -3.558 -14.870 1.00 76.00 184 ARG A C 1
ATOM 1465 O O . ARG A 1 184 ? 11.123 -3.822 -15.113 1.00 76.00 184 ARG A O 1
ATOM 1472 N N . TYR A 1 185 ? 13.169 -3.149 -15.773 1.00 75.19 185 TYR A N 1
ATOM 1473 C CA . TYR A 1 185 ? 12.921 -3.008 -17.202 1.00 75.19 185 TYR A CA 1
ATOM 1474 C C . TYR A 1 185 ? 14.165 -3.491 -17.958 1.00 75.19 185 TYR A C 1
ATOM 1476 O O . TYR A 1 185 ? 15.258 -3.522 -17.378 1.00 75.19 185 TYR A O 1
ATOM 1484 N N . PRO A 1 186 ? 14.018 -3.927 -19.218 1.00 69.75 186 PRO A N 1
ATOM 1485 C CA . PRO A 1 186 ? 15.151 -4.348 -20.034 1.00 69.75 186 PRO A CA 1
ATOM 1486 C C . PRO A 1 186 ? 16.015 -3.125 -20.381 1.00 69.75 186 PRO A C 1
ATOM 1488 O O . PRO A 1 186 ? 15.699 -2.382 -21.300 1.00 69.75 186 PRO A O 1
ATOM 1491 N N . CYS A 1 187 ? 17.072 -2.871 -19.604 1.00 60.94 187 CYS A N 1
ATOM 1492 C CA . CYS A 1 187 ? 18.053 -1.810 -19.845 1.00 60.94 187 CYS A CA 1
ATOM 1493 C C . CYS A 1 187 ? 19.393 -2.163 -19.186 1.00 60.94 187 CYS A C 1
ATOM 1495 O O . CYS A 1 187 ? 19.512 -3.087 -18.382 1.00 60.94 187 CYS A O 1
ATOM 1497 N N . ASP A 1 188 ? 20.406 -1.401 -19.554 1.00 51.09 188 ASP A N 1
ATOM 1498 C CA . ASP A 1 188 ? 21.805 -1.729 -19.500 1.00 51.09 188 ASP A CA 1
ATOM 1499 C C . ASP A 1 188 ? 22.624 -0.415 -19.615 1.00 51.09 188 ASP A C 1
ATOM 1501 O O . ASP A 1 188 ? 22.206 0.494 -20.340 1.00 51.09 188 ASP A O 1
ATOM 1505 N N . VAL A 1 189 ? 23.776 -0.277 -18.934 1.00 44.84 189 VAL A N 1
ATOM 1506 C CA . VAL A 1 189 ? 24.487 1.028 -18.881 1.00 44.84 189 VAL A CA 1
ATOM 1507 C C . VAL A 1 189 ? 26.002 0.961 -19.079 1.00 44.84 189 VAL A C 1
ATOM 1509 O O . VAL A 1 189 ? 26.695 0.194 -18.414 1.00 44.84 189 VAL A O 1
ATOM 1512 N N . HIS A 1 190 ? 26.551 1.865 -19.898 1.00 37.94 190 HIS A N 1
ATOM 1513 C CA . HIS A 1 190 ? 27.990 2.105 -20.018 1.00 37.94 190 HIS A CA 1
ATOM 1514 C C . HIS A 1 190 ? 28.325 3.604 -19.888 1.00 37.94 190 HIS A C 1
ATOM 1516 O O . HIS A 1 190 ? 27.732 4.439 -20.559 1.00 37.94 190 HIS A O 1
ATOM 1522 N N . GLN A 1 191 ? 29.286 3.955 -19.019 1.00 37.34 191 GLN A N 1
ATOM 1523 C CA . GLN A 1 191 ? 29.850 5.317 -18.882 1.00 37.34 191 GLN A CA 1
ATOM 1524 C C . GLN A 1 191 ? 28.817 6.459 -18.728 1.00 37.34 191 GLN A C 1
ATOM 1526 O O . GLN A 1 191 ? 28.986 7.543 -19.278 1.00 37.34 191 GLN A O 1
ATOM 1531 N N . GLY A 1 192 ? 27.742 6.231 -17.964 1.00 39.25 192 GLY A N 1
ATOM 1532 C CA . GLY A 1 192 ? 26.760 7.273 -17.632 1.00 39.25 192 GLY A CA 1
ATOM 1533 C C . GLY A 1 192 ? 25.798 7.649 -18.766 1.00 39.25 192 GLY A C 1
ATOM 1534 O O . GLY A 1 192 ? 25.096 8.645 -18.642 1.00 39.25 192 GLY A O 1
ATOM 1535 N N . THR A 1 193 ? 25.752 6.864 -19.847 1.00 43.25 193 THR A N 1
ATOM 1536 C CA . THR A 1 193 ? 24.785 7.008 -20.948 1.00 43.25 193 THR A CA 1
ATOM 1537 C C . THR A 1 193 ? 24.054 5.677 -21.145 1.00 43.25 193 THR A C 1
ATOM 1539 O O . THR A 1 193 ? 24.685 4.622 -21.055 1.00 43.25 193 THR A O 1
ATOM 1542 N N . ILE A 1 194 ? 22.739 5.707 -21.399 1.00 47.78 194 ILE A N 1
ATOM 1543 C CA . ILE A 1 194 ? 21.938 4.506 -21.698 1.00 47.78 194 ILE A CA 1
ATOM 1544 C C . ILE A 1 194 ? 22.529 3.809 -22.923 1.00 47.78 194 ILE A C 1
ATOM 1546 O O . ILE A 1 194 ? 22.411 4.297 -24.045 1.00 47.78 194 ILE A O 1
ATOM 1550 N N . LEU A 1 195 ? 23.167 2.666 -22.687 1.00 44.69 195 LEU A N 1
ATOM 1551 C CA . LEU A 1 195 ? 23.626 1.724 -23.695 1.00 44.69 195 LEU A CA 1
ATOM 1552 C C . LEU A 1 195 ? 23.631 0.341 -23.031 1.00 44.69 195 LEU A C 1
ATOM 1554 O O . LEU A 1 195 ? 24.540 0.039 -22.261 1.00 44.69 195 LEU A O 1
ATOM 1558 N N . ASN A 1 196 ? 22.611 -0.468 -23.327 1.00 40.78 196 ASN A N 1
ATOM 1559 C CA . ASN A 1 196 ? 22.709 -1.882 -23.729 1.00 40.78 196 ASN A CA 1
ATOM 1560 C C . ASN A 1 196 ? 24.021 -2.614 -23.277 1.00 40.78 196 ASN A C 1
ATOM 1562 O O . ASN A 1 196 ? 25.100 -2.238 -23.712 1.00 40.78 196 ASN A O 1
ATOM 1566 N N . GLY A 1 197 ? 23.966 -3.699 -22.475 1.00 32.84 197 GLY A N 1
ATOM 1567 C CA . GLY A 1 197 ? 24.914 -4.168 -21.419 1.00 32.84 197 GLY A CA 1
ATOM 1568 C C . GLY A 1 197 ? 24.534 -4.205 -19.892 1.00 32.84 197 GLY A C 1
ATOM 1569 O O . GLY A 1 197 ? 24.666 -3.211 -19.180 1.00 32.84 197 GLY A O 1
ATOM 1570 N N . LEU A 1 198 ? 24.205 -5.405 -19.386 1.00 39.41 198 LEU A N 1
ATOM 1571 C CA 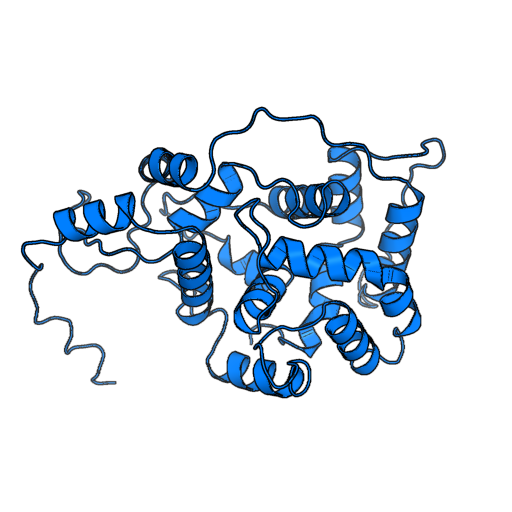. LEU A 1 198 ? 23.811 -5.859 -18.026 1.00 39.41 198 LEU A CA 1
AT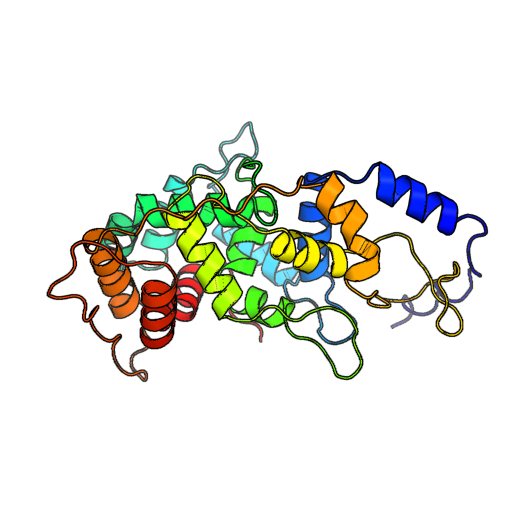OM 1572 C C . LEU A 1 198 ? 24.208 -4.993 -16.807 1.00 39.41 198 LEU A C 1
ATOM 1574 O O . LEU A 1 198 ? 25.267 -5.229 -16.221 1.00 39.41 198 LEU A O 1
ATOM 1578 N N . ASN A 1 199 ? 23.328 -4.114 -16.307 1.00 36.16 199 ASN A N 1
ATOM 1579 C CA . ASN A 1 199 ? 23.566 -3.418 -15.034 1.00 36.16 199 ASN A CA 1
ATOM 1580 C C . ASN A 1 199 ? 22.356 -3.417 -14.096 1.00 36.16 199 ASN A C 1
ATOM 1582 O O . ASN A 1 199 ? 21.255 -3.007 -14.441 1.00 36.16 199 ASN A O 1
ATOM 1586 N N . TYR A 1 200 ? 22.589 -3.884 -12.869 1.00 39.06 200 TYR A N 1
ATOM 1587 C CA . TYR A 1 200 ? 21.663 -3.755 -11.752 1.00 39.06 200 TYR A CA 1
ATOM 1588 C C . TYR A 1 200 ? 21.203 -2.304 -11.640 1.00 39.06 200 TYR A C 1
ATOM 1590 O O . TYR A 1 200 ? 22.055 -1.453 -11.402 1.00 39.06 200 TYR A O 1
ATOM 1598 N N . LEU A 1 201 ? 19.895 -2.063 -11.806 1.00 43.84 201 LEU A N 1
ATOM 1599 C CA . LEU A 1 201 ? 19.187 -0.849 -11.382 1.00 43.84 201 LEU A CA 1
ATOM 1600 C C . LEU A 1 201 ? 20.074 0.402 -11.457 1.00 43.84 201 LEU A C 1
ATOM 1602 O O . LEU A 1 201 ? 20.337 1.036 -10.436 1.00 43.84 201 LEU A O 1
ATOM 1606 N N . GLN A 1 202 ? 20.568 0.771 -12.643 1.00 45.00 202 GLN A N 1
ATOM 1607 C CA . GLN A 1 202 ? 20.950 2.167 -12.805 1.00 45.00 202 GLN A CA 1
ATOM 1608 C C . GLN A 1 202 ? 19.648 2.948 -12.791 1.00 45.00 202 GLN A C 1
ATOM 1610 O O . GLN A 1 202 ? 18.907 3.026 -13.759 1.00 45.00 202 GLN A O 1
ATOM 1615 N N . ARG A 1 203 ? 19.327 3.380 -11.581 1.00 56.31 203 ARG A N 1
ATOM 1616 C CA . ARG A 1 203 ? 18.213 4.221 -11.204 1.00 56.31 203 ARG A CA 1
ATOM 1617 C C . ARG A 1 203 ? 18.232 5.442 -12.115 1.00 56.31 203 ARG A C 1
ATOM 1619 O O . ARG A 1 203 ? 19.124 6.272 -11.991 1.00 56.31 203 ARG A O 1
ATOM 1626 N N . HIS A 1 204 ? 17.308 5.497 -13.065 1.00 58.06 204 HIS A N 1
ATOM 1627 C CA . HIS A 1 204 ? 17.133 6.650 -13.939 1.00 58.06 204 HIS A CA 1
ATOM 1628 C C . HIS A 1 204 ? 16.437 7.784 -13.176 1.00 58.06 204 HIS A C 1
ATOM 1630 O O . HIS A 1 204 ? 15.696 7.507 -12.223 1.00 58.06 204 HIS A O 1
ATOM 1636 N N . PRO A 1 205 ? 16.700 9.054 -13.534 1.00 69.00 205 PRO A N 1
ATOM 1637 C CA . PRO A 1 205 ? 15.908 10.156 -13.012 1.00 69.00 205 PRO A CA 1
ATOM 1638 C C . PRO A 1 205 ? 14.434 9.931 -13.360 1.00 69.00 205 PRO A C 1
ATOM 1640 O O . PRO A 1 205 ? 14.095 9.377 -14.406 1.00 69.00 205 PRO A O 1
ATOM 1643 N N . ASP A 1 206 ? 13.551 10.373 -12.474 1.00 76.12 206 ASP A N 1
ATOM 1644 C CA . ASP A 1 206 ? 12.103 10.279 -12.667 1.00 76.12 206 ASP A CA 1
ATOM 1645 C C . ASP A 1 206 ? 11.629 10.950 -13.965 1.00 76.12 206 ASP A C 1
ATOM 1647 O O . ASP A 1 206 ? 10.656 10.496 -14.566 1.00 76.12 206 ASP A O 1
ATOM 1651 N N . THR A 1 207 ? 12.369 11.951 -14.450 1.00 81.62 207 THR A N 1
ATOM 1652 C CA . THR A 1 207 ? 12.140 12.624 -15.735 1.00 81.62 207 THR A CA 1
ATOM 1653 C C . THR A 1 207 ? 12.050 11.675 -16.928 1.00 81.62 207 THR A C 1
ATOM 1655 O O . THR A 1 207 ? 11.234 11.915 -17.816 1.00 81.62 207 THR A O 1
ATOM 1658 N N . ASP A 1 208 ? 12.827 10.588 -16.940 1.00 79.81 208 ASP A N 1
ATOM 1659 C CA . ASP A 1 208 ? 12.850 9.630 -18.057 1.00 79.81 208 ASP A CA 1
ATOM 1660 C C . ASP A 1 208 ? 11.555 8.798 -18.117 1.00 79.81 208 ASP A C 1
ATOM 1662 O O . ASP A 1 208 ? 11.189 8.266 -19.166 1.00 79.81 208 ASP A O 1
ATOM 1666 N N . PHE A 1 209 ? 10.824 8.713 -17.001 1.00 87.62 209 PHE A N 1
ATOM 1667 C CA . PHE A 1 209 ? 9.598 7.926 -16.880 1.00 87.62 209 PHE A CA 1
ATOM 1668 C C . PHE A 1 209 ? 8.319 8.756 -16.858 1.00 87.62 209 PHE A C 1
ATOM 1670 O O . PHE A 1 209 ? 7.242 8.165 -16.795 1.00 87.62 209 PHE A O 1
ATOM 1677 N N . ILE A 1 210 ? 8.398 10.088 -16.953 1.00 90.00 210 ILE A N 1
ATOM 1678 C CA . ILE A 1 210 ? 7.206 10.947 -17.050 1.00 90.00 210 ILE A CA 1
ATOM 1679 C C . ILE A 1 210 ? 6.283 10.490 -18.192 1.00 90.00 210 ILE A C 1
ATOM 1681 O O . ILE A 1 210 ? 5.117 10.217 -17.906 1.00 90.00 210 ILE A O 1
ATOM 1685 N N . PRO A 1 211 ? 6.763 10.271 -19.437 1.00 91.69 211 PRO A N 1
ATOM 1686 C CA . PRO A 1 211 ? 5.869 9.860 -20.522 1.00 91.69 211 PRO A CA 1
ATOM 1687 C C . PRO A 1 211 ? 5.229 8.483 -20.282 1.00 91.69 211 PRO A C 1
ATOM 1689 O O . PRO A 1 211 ? 4.086 8.245 -20.670 1.00 91.69 211 PRO A O 1
ATOM 1692 N N . LEU A 1 212 ? 5.943 7.571 -19.610 1.00 92.38 212 LEU A N 1
ATOM 1693 C CA . LEU A 1 212 ? 5.401 6.263 -19.241 1.00 92.38 212 LEU A CA 1
ATOM 1694 C C . LEU A 1 212 ? 4.323 6.391 -18.164 1.00 92.38 212 LEU A C 1
ATOM 1696 O O . LEU A 1 212 ? 3.274 5.757 -18.270 1.00 92.38 212 LEU A O 1
ATOM 1700 N N . ALA A 1 213 ? 4.579 7.196 -17.131 1.00 93.88 213 ALA A N 1
ATOM 1701 C CA . ALA A 1 213 ? 3.633 7.431 -16.050 1.00 93.88 213 ALA A CA 1
ATOM 1702 C C . ALA A 1 213 ? 2.328 8.041 -16.580 1.00 93.88 213 ALA A C 1
ATOM 1704 O O . ALA A 1 213 ? 1.256 7.530 -16.260 1.00 93.88 213 ALA A O 1
ATOM 1705 N N . GLU A 1 214 ? 2.424 9.030 -17.474 1.00 95.06 214 GLU A N 1
ATOM 1706 C CA . GLU A 1 214 ? 1.276 9.662 -18.134 1.00 95.06 214 GLU A CA 1
ATOM 1707 C C . GLU A 1 214 ? 0.505 8.695 -19.043 1.00 95.06 214 GLU A C 1
ATOM 1709 O O . GLU A 1 214 ? -0.725 8.714 -19.067 1.00 95.06 214 GLU A O 1
ATOM 1714 N N . ARG A 1 215 ? 1.201 7.808 -19.771 1.00 95.19 215 ARG A N 1
ATOM 1715 C CA . ARG A 1 215 ? 0.547 6.775 -20.592 1.00 95.19 215 ARG A CA 1
ATOM 1716 C C . ARG A 1 215 ? -0.219 5.774 -19.731 1.00 95.19 215 ARG A C 1
ATOM 1718 O O . ARG A 1 215 ? -1.332 5.383 -20.075 1.00 95.19 215 ARG A O 1
ATOM 1725 N N . LEU A 1 216 ? 0.397 5.318 -18.642 1.00 95.44 216 LEU A N 1
ATOM 1726 C CA . LEU A 1 216 ? -0.183 4.304 -17.763 1.00 95.44 216 LEU A CA 1
ATOM 1727 C C . LEU A 1 216 ? -1.325 4.862 -16.918 1.00 95.44 216 LEU A C 1
ATOM 1729 O O . LEU A 1 216 ? -2.288 4.150 -16.655 1.00 95.44 216 LEU A O 1
ATOM 1733 N N . GLN A 1 217 ? -1.226 6.114 -16.493 1.00 94.56 217 GLN A N 1
ATOM 1734 C CA . GLN A 1 217 ? -2.246 6.831 -15.746 1.00 94.56 217 GLN A CA 1
ATOM 1735 C C . GLN A 1 217 ? -2.275 8.243 -16.317 1.00 94.56 217 GLN A C 1
ATOM 1737 O O . GLN A 1 217 ? -1.372 9.013 -16.027 1.00 94.56 217 GLN A O 1
ATOM 1742 N N . PRO A 1 218 ? -3.273 8.618 -17.120 1.00 89.25 218 PRO A N 1
ATOM 1743 C CA . PRO A 1 218 ? -3.366 9.984 -17.615 1.00 89.25 218 PRO A CA 1
ATOM 1744 C C . PRO A 1 218 ? -3.430 10.992 -16.464 1.00 89.25 218 PRO A C 1
ATOM 1746 O O . PRO A 1 218 ? -4.042 10.718 -15.425 1.00 89.25 218 PRO A O 1
ATOM 1749 N N . VAL A 1 219 ? -2.789 12.152 -16.640 1.00 85.56 219 VAL A N 1
ATOM 1750 C CA . VAL A 1 219 ? -2.879 13.258 -15.679 1.00 85.56 219 VAL A CA 1
ATOM 1751 C C . VAL A 1 219 ? -4.339 13.677 -15.576 1.00 85.56 219 VAL A C 1
ATOM 1753 O O . VAL A 1 219 ? -4.971 14.016 -16.574 1.00 85.56 219 VAL A O 1
ATOM 1756 N N . GLN A 1 220 ? -4.874 13.623 -14.364 1.00 79.19 220 GLN A N 1
ATOM 1757 C CA . GLN A 1 220 ? -6.184 14.168 -14.0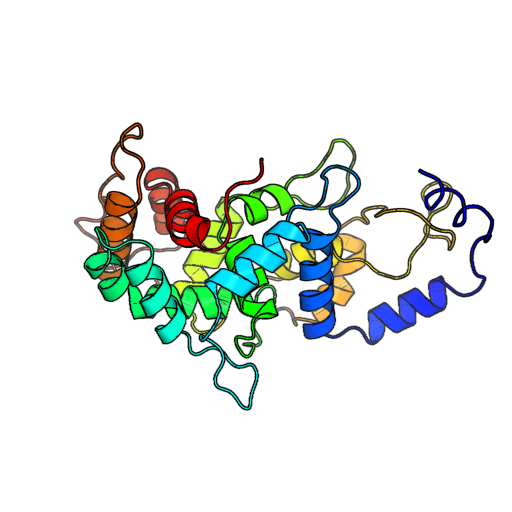46 1.00 79.19 220 GLN A CA 1
ATOM 1758 C C . GLN A 1 220 ? -5.971 15.482 -13.304 1.00 79.19 220 GLN A C 1
ATOM 1760 O O . GLN A 1 220 ? -5.029 15.599 -12.513 1.00 79.19 220 GLN A O 1
ATOM 1765 N N . ASP A 1 221 ? -6.832 16.463 -13.561 1.00 70.38 221 ASP A N 1
ATOM 1766 C CA . ASP A 1 221 ? -6.827 17.699 -12.790 1.00 70.38 221 ASP A CA 1
ATOM 1767 C C . ASP A 1 221 ? -7.009 17.370 -11.308 1.00 70.38 221 ASP A C 1
ATOM 1769 O O . ASP A 1 221 ? -7.838 16.529 -10.946 1.00 70.38 221 ASP A O 1
ATOM 1773 N N . ALA A 1 222 ? -6.222 18.024 -10.452 1.00 70.25 222 ALA A N 1
ATOM 1774 C CA . ALA A 1 222 ? -6.321 17.849 -9.013 1.00 70.25 222 ALA A CA 1
ATOM 1775 C C . ALA A 1 222 ? -7.707 18.317 -8.547 1.00 70.25 222 ALA A C 1
ATOM 1777 O O . ALA A 1 222 ? -7.957 19.511 -8.380 1.00 70.25 222 ALA A O 1
ATOM 1778 N N . GLN A 1 223 ? -8.618 17.364 -8.369 1.00 75.06 223 GLN A N 1
ATOM 1779 C CA . GLN A 1 223 ? -9.904 17.610 -7.741 1.00 75.06 223 GLN A CA 1
ATOM 1780 C C . GLN A 1 223 ? -9.662 17.729 -6.232 1.00 75.06 223 GLN A C 1
ATOM 1782 O O . GLN A 1 223 ? -8.972 16.874 -5.666 1.00 75.06 223 GLN A O 1
ATOM 1787 N N . PRO A 1 224 ? -10.175 18.779 -5.569 1.00 81.62 224 PRO A N 1
ATOM 1788 C CA . PRO A 1 224 ? -10.121 18.843 -4.118 1.00 81.62 224 PRO A CA 1
ATOM 1789 C C . PRO A 1 224 ? -10.853 17.626 -3.546 1.00 81.62 224 PRO A C 1
ATOM 1791 O O . PRO A 1 224 ? -11.977 17.327 -3.944 1.00 81.62 224 PRO A O 1
ATOM 1794 N N . LEU A 1 225 ? -10.185 16.912 -2.645 1.00 88.56 225 LEU A N 1
ATOM 1795 C CA . LEU A 1 225 ? -10.765 15.768 -1.956 1.00 88.56 225 LEU A CA 1
ATOM 1796 C C . LEU A 1 225 ? -11.744 16.254 -0.887 1.00 88.56 225 LEU A C 1
ATOM 1798 O O . LEU A 1 225 ? -11.464 17.229 -0.183 1.00 88.56 225 LEU A O 1
ATOM 1802 N N . ASP A 1 226 ? -12.867 15.552 -0.753 1.00 91.81 226 ASP A N 1
ATOM 1803 C CA . ASP A 1 226 ? -13.833 15.825 0.306 1.00 91.81 226 ASP A CA 1
ATOM 1804 C C . ASP A 1 226 ? -13.198 15.616 1.695 1.00 91.81 226 ASP A C 1
ATOM 1806 O O . ASP A 1 226 ? -12.402 14.691 1.890 1.00 91.81 226 ASP A O 1
ATOM 1810 N N . PRO A 1 227 ? -13.533 16.456 2.689 1.00 93.38 227 PRO A N 1
ATOM 1811 C CA . PRO A 1 227 ? -13.006 16.305 4.036 1.00 93.38 227 PRO A CA 1
ATOM 1812 C C . PRO A 1 227 ? -13.545 15.032 4.710 1.00 93.38 227 PRO A C 1
ATOM 1814 O O . PRO A 1 227 ? -14.700 14.647 4.530 1.00 93.38 227 PRO A O 1
ATOM 1817 N N . LEU A 1 228 ? -12.715 14.386 5.534 1.00 93.75 228 LEU A N 1
ATOM 1818 C CA . LEU A 1 228 ? -13.092 13.172 6.259 1.00 93.75 228 LEU A CA 1
ATOM 1819 C C . LEU A 1 228 ? -13.962 13.513 7.473 1.00 93.75 228 LEU A C 1
ATOM 1821 O O . LEU A 1 228 ? -13.565 14.373 8.262 1.00 93.75 228 LEU A O 1
ATOM 1825 N N . PRO A 1 229 ? -15.089 12.817 7.700 1.00 93.25 229 PRO A N 1
ATOM 1826 C CA . PRO A 1 229 ? -15.898 13.008 8.899 1.00 93.25 229 PRO A CA 1
ATOM 1827 C C . PRO A 1 229 ? -15.115 12.696 10.179 1.00 93.25 229 PRO A C 1
ATOM 1829 O O . PRO A 1 229 ? -14.410 11.685 10.257 1.00 93.25 229 PRO A O 1
ATOM 1832 N N . VAL A 1 230 ? -15.299 13.499 11.232 1.00 91.06 230 VAL A N 1
ATOM 1833 C CA . VAL A 1 230 ? -14.642 13.264 12.534 1.00 91.06 230 VAL A CA 1
ATOM 1834 C C . VAL A 1 230 ? -15.002 11.901 13.131 1.00 91.06 230 VAL A C 1
ATOM 1836 O O . VAL A 1 230 ? -14.160 11.284 13.780 1.00 91.06 230 VAL A O 1
ATOM 1839 N N . SER A 1 231 ? -16.194 11.366 12.855 1.00 91.06 231 SER A N 1
ATOM 1840 C CA . SER A 1 231 ? -16.589 10.015 13.279 1.00 91.06 231 SER A CA 1
ATOM 1841 C C . SER A 1 231 ? -15.657 8.922 12.737 1.00 91.06 231 SER A C 1
ATOM 1843 O O . SER A 1 231 ? -15.308 7.986 13.459 1.00 91.06 231 SER A O 1
ATOM 1845 N N . GLN A 1 232 ? -15.183 9.056 11.496 1.00 92.50 232 GLN A N 1
ATOM 1846 C CA . GLN A 1 232 ? -14.215 8.129 10.907 1.00 92.50 232 GLN A CA 1
ATOM 1847 C C . GLN A 1 232 ? -12.831 8.280 11.554 1.00 92.50 232 GLN A C 1
ATOM 1849 O O . GLN A 1 232 ? -12.132 7.289 11.772 1.00 92.50 232 GLN A O 1
ATOM 1854 N N . ILE A 1 233 ? -12.451 9.503 11.930 1.00 92.81 233 ILE A N 1
ATOM 1855 C CA . ILE A 1 233 ? -11.199 9.781 12.647 1.00 92.81 233 ILE A CA 1
ATOM 1856 C C . ILE A 1 233 ? -11.236 9.233 14.074 1.00 92.81 233 ILE A C 1
ATOM 1858 O O . ILE A 1 233 ? -10.251 8.663 14.532 1.00 92.81 233 ILE A O 1
ATOM 1862 N N . GLN A 1 234 ? -12.369 9.332 14.768 1.00 91.81 234 GLN A N 1
ATOM 1863 C CA . GLN A 1 234 ? -12.568 8.730 16.092 1.00 91.81 234 GLN A CA 1
ATOM 1864 C C . GLN A 1 234 ? -12.452 7.201 16.042 1.00 91.81 234 GLN A C 1
ATOM 1866 O O . GLN A 1 234 ? -11.850 6.587 16.928 1.00 91.81 234 GLN A O 1
ATOM 1871 N N . LEU A 1 235 ? -12.971 6.580 14.980 1.00 93.62 235 LEU A N 1
ATOM 1872 C CA . LEU A 1 235 ? -12.817 5.146 14.753 1.00 93.62 235 LEU A CA 1
ATOM 1873 C C . LEU A 1 235 ? -11.335 4.773 14.537 1.00 93.62 235 LEU A C 1
ATOM 1875 O O . LEU A 1 235 ? -10.825 3.852 15.179 1.00 93.62 235 LEU A O 1
ATOM 1879 N N . LEU A 1 236 ? -10.613 5.540 13.711 1.00 95.44 236 LEU A N 1
ATOM 1880 C CA . LEU A 1 236 ? -9.168 5.369 13.507 1.00 95.44 236 LEU A CA 1
ATOM 1881 C C . LEU A 1 236 ? -8.350 5.645 14.778 1.00 95.44 236 LEU A C 1
ATOM 1883 O O . LEU A 1 236 ? -7.338 4.983 14.999 1.00 95.44 236 LEU A O 1
ATOM 1887 N N . HIS A 1 237 ? -8.772 6.587 15.625 1.00 94.94 237 HIS A N 1
ATOM 1888 C CA . HIS A 1 237 ? -8.149 6.858 16.923 1.00 94.94 237 HIS A CA 1
ATOM 1889 C C . HIS A 1 237 ? -8.317 5.672 17.870 1.00 94.94 237 HIS A C 1
ATOM 1891 O O . HIS A 1 237 ? -7.325 5.194 18.415 1.00 94.94 237 HIS A O 1
ATOM 1897 N N . THR A 1 238 ? -9.529 5.123 17.973 1.00 95.00 238 THR A N 1
ATOM 1898 C CA . THR A 1 238 ? -9.802 3.908 18.761 1.00 95.00 238 THR A CA 1
ATOM 1899 C C . THR A 1 238 ? -8.924 2.743 18.295 1.00 95.00 238 THR A C 1
ATOM 1901 O O . THR A 1 238 ? -8.326 2.033 19.108 1.00 95.00 238 THR A O 1
ATOM 1904 N N . PHE A 1 239 ? -8.782 2.579 16.977 1.00 96.56 239 PHE A N 1
ATOM 1905 C CA . PHE A 1 239 ? -7.855 1.616 16.389 1.00 96.56 239 PHE A CA 1
ATOM 1906 C C . PHE A 1 239 ? -6.392 1.904 16.768 1.00 96.56 239 PHE A C 1
ATOM 1908 O O . PHE A 1 239 ? -5.684 1.001 17.215 1.00 96.56 239 PHE A O 1
ATOM 1915 N N . ALA A 1 240 ? -5.933 3.150 16.636 1.00 96.31 240 ALA A N 1
ATOM 1916 C CA . ALA A 1 240 ? -4.560 3.531 16.953 1.00 96.31 240 ALA A CA 1
ATOM 1917 C C . ALA A 1 240 ? -4.225 3.282 18.432 1.00 96.31 240 ALA A C 1
ATOM 1919 O O . ALA A 1 240 ? -3.175 2.714 18.730 1.00 96.31 240 ALA A O 1
ATOM 1920 N N . VAL A 1 241 ? -5.125 3.627 19.359 1.00 95.19 241 VAL A N 1
ATOM 1921 C CA . VAL A 1 241 ? -4.962 3.356 20.798 1.00 95.19 241 VAL A CA 1
ATOM 1922 C C . VAL A 1 241 ? -4.780 1.859 21.041 1.00 95.19 241 VAL A C 1
ATOM 1924 O O . VAL A 1 241 ? -3.851 1.451 21.734 1.00 95.19 241 VAL A O 1
ATOM 1927 N N . ALA A 1 242 ? -5.601 1.023 20.401 1.00 95.75 242 ALA A N 1
ATOM 1928 C CA . ALA A 1 242 ? -5.530 -0.424 20.570 1.00 95.75 242 ALA A CA 1
ATOM 1929 C C . ALA A 1 242 ? -4.219 -1.041 20.063 1.00 95.75 242 ALA A C 1
ATOM 1931 O O . ALA A 1 242 ? -3.745 -2.025 20.634 1.00 95.75 242 ALA A O 1
ATOM 1932 N N . PHE A 1 243 ? -3.639 -0.504 18.987 1.00 95.31 243 PHE A N 1
ATOM 1933 C CA . PHE A 1 243 ? -2.442 -1.054 18.337 1.00 95.31 243 PHE A CA 1
ATOM 1934 C C . PHE A 1 243 ? -1.136 -0.333 18.693 1.00 95.31 243 PHE A C 1
ATOM 1936 O O . PHE A 1 243 ? -0.063 -0.793 18.289 1.00 95.31 243 PHE A O 1
ATOM 1943 N N . THR A 1 244 ? -1.198 0.733 19.494 1.00 93.44 244 THR A N 1
ATOM 1944 C CA . THR A 1 244 ? -0.009 1.425 19.998 1.00 93.44 244 THR A CA 1
ATOM 1945 C C . THR A 1 244 ? 0.731 0.551 21.019 1.00 93.44 244 THR A C 1
ATOM 1947 O O . THR A 1 244 ? 0.122 0.053 21.967 1.00 93.44 244 THR A O 1
ATOM 1950 N N . PRO A 1 245 ? 2.051 0.332 20.861 1.00 88.00 245 PRO A N 1
ATOM 1951 C CA . PRO A 1 245 ? 2.815 -0.442 21.833 1.00 88.00 245 PRO A CA 1
ATOM 1952 C C . PRO A 1 245 ? 2.840 0.202 23.233 1.00 88.00 245 PRO A C 1
ATOM 1954 O O . PRO A 1 245 ? 2.932 1.426 23.323 1.00 88.00 245 PRO A O 1
ATOM 1957 N N . PRO A 1 246 ? 2.882 -0.588 24.328 1.00 85.25 246 PRO A N 1
ATOM 1958 C CA . PRO A 1 246 ? 2.790 -0.069 25.702 1.00 85.25 246 PRO A CA 1
ATOM 1959 C C . PRO A 1 246 ? 3.888 0.923 26.117 1.00 85.25 246 PRO A C 1
ATOM 1961 O O . PRO A 1 246 ? 3.720 1.667 27.075 1.00 85.25 246 PRO A O 1
ATOM 1964 N N . TRP A 1 247 ? 5.036 0.906 25.434 1.00 87.00 247 TRP A N 1
ATOM 1965 C CA . TRP A 1 247 ? 6.169 1.800 25.700 1.00 87.00 247 TRP A CA 1
ATOM 1966 C C . TRP A 1 247 ? 6.119 3.110 24.900 1.00 87.00 247 TRP A C 1
ATOM 1968 O O . TRP A 1 247 ? 7.025 3.935 25.026 1.00 87.00 247 TRP A O 1
ATOM 1978 N N . PHE A 1 248 ? 5.103 3.310 24.059 1.00 86.81 248 PHE A N 1
ATOM 1979 C CA . PHE A 1 248 ? 4.860 4.586 23.393 1.00 86.81 248 PHE A CA 1
ATOM 1980 C C . PHE A 1 248 ? 3.818 5.411 24.144 1.00 86.81 248 PHE A C 1
ATOM 1982 O O . PHE A 1 248 ? 2.969 4.881 24.855 1.00 86.81 248 PHE A O 1
ATOM 1989 N N . LYS A 1 249 ? 3.891 6.736 23.969 1.00 85.69 249 LYS A N 1
ATOM 1990 C CA . LYS A 1 249 ? 2.833 7.642 24.416 1.00 85.69 249 LYS A CA 1
ATOM 1991 C C . LYS A 1 249 ? 1.545 7.287 23.673 1.00 85.69 249 LYS A C 1
ATOM 1993 O O . LYS A 1 249 ? 1.589 7.067 22.463 1.00 85.69 249 LYS A O 1
ATOM 1998 N N . GLU A 1 250 ? 0.436 7.253 24.401 1.00 84.69 250 GLU A N 1
ATOM 1999 C CA . GLU A 1 250 ? -0.886 7.026 23.827 1.00 84.69 250 GLU A CA 1
ATOM 2000 C C . GLU A 1 250 ? -1.187 8.053 22.714 1.00 84.69 250 GLU A C 1
ATOM 2002 O O . GLU A 1 250 ? -0.800 9.224 22.853 1.00 84.69 250 GLU A O 1
ATOM 2007 N N . PRO A 1 251 ? -1.835 7.636 21.608 1.00 86.06 251 PRO A N 1
ATOM 2008 C CA . PRO A 1 251 ? -2.228 8.534 20.532 1.00 86.06 251 PRO A CA 1
ATOM 2009 C C . PRO A 1 251 ? -3.040 9.719 21.044 1.00 86.06 251 PRO A C 1
ATOM 2011 O O . PRO A 1 251 ? -4.023 9.552 21.768 1.00 86.06 251 PRO A O 1
ATOM 2014 N N . VAL A 1 252 ? -2.645 10.921 20.624 1.00 81.81 252 VAL A N 1
ATOM 2015 C CA . VAL A 1 252 ? -3.364 12.146 20.973 1.00 81.81 252 VAL A CA 1
ATOM 2016 C C . VAL A 1 252 ? -4.787 12.051 20.405 1.00 81.81 252 VAL A C 1
ATOM 2018 O O . VAL A 1 252 ? -4.950 11.661 19.239 1.00 81.81 252 VAL A O 1
ATOM 2021 N N . PRO A 1 253 ? -5.826 12.352 21.208 1.00 82.12 253 PRO A N 1
ATOM 2022 C CA . PRO A 1 253 ? -7.178 12.418 20.687 1.00 82.12 253 PRO A CA 1
ATOM 2023 C C . PRO A 1 253 ? -7.246 13.462 19.566 1.00 82.12 253 PRO A C 1
ATOM 2025 O O . PRO A 1 253 ? -6.540 14.470 19.623 1.00 82.12 253 PRO A O 1
ATOM 2028 N N . PRO A 1 254 ? -8.068 13.236 18.534 1.00 76.38 254 PRO A N 1
ATOM 2029 C CA . PRO A 1 254 ? -8.287 14.233 17.497 1.00 76.38 254 PRO A CA 1
ATOM 2030 C C . PRO A 1 254 ? -8.776 15.547 18.131 1.00 76.38 254 PRO A C 1
ATOM 2032 O O . PRO A 1 254 ? -9.898 15.615 18.621 1.00 76.38 254 PRO A O 1
ATOM 2035 N N . GLY A 1 255 ? -7.930 16.584 18.147 1.00 67.38 255 GLY A N 1
ATOM 2036 C CA . GLY A 1 255 ? -8.204 17.895 18.759 1.00 67.38 255 GLY A CA 1
ATOM 2037 C C . GLY A 1 255 ? -9.155 18.772 17.938 1.00 67.38 255 GLY A C 1
ATOM 2038 O O . GLY A 1 255 ? -8.926 19.970 17.806 1.00 67.38 255 GLY A O 1
ATOM 2039 N N . PHE A 1 256 ? -10.180 18.170 17.334 1.00 71.31 256 PHE A N 1
ATOM 2040 C CA . PHE A 1 256 ? -11.098 18.800 16.381 1.00 71.31 256 PHE A CA 1
ATOM 2041 C C . PHE A 1 256 ? -12.467 19.084 17.016 1.00 71.31 256 PHE A C 1
ATOM 2043 O O . PHE A 1 256 ? -13.485 18.898 16.361 1.00 71.31 256 PHE A O 1
ATOM 2050 N N . GLU A 1 257 ? -12.497 19.488 18.291 1.00 62.69 257 GLU A N 1
ATOM 2051 C CA . GLU A 1 257 ? -13.727 19.580 19.102 1.00 62.69 257 GLU A CA 1
ATOM 2052 C C . GLU A 1 257 ? -14.829 20.454 18.468 1.00 62.69 257 GLU A C 1
ATOM 2054 O O . GLU A 1 257 ? -16.007 20.167 18.663 1.00 62.69 257 GLU A O 1
ATOM 2059 N N . ASP A 1 258 ? -14.454 21.432 17.633 1.00 73.31 258 ASP A N 1
ATOM 2060 C CA . ASP A 1 258 ? -15.381 22.353 16.958 1.00 73.31 258 ASP A CA 1
ATOM 2061 C C . ASP A 1 258 ? -15.615 22.056 15.458 1.00 73.31 258 ASP A C 1
ATOM 2063 O O . ASP A 1 258 ? -16.333 22.803 14.792 1.00 73.31 258 ASP A O 1
ATOM 2067 N N . SER A 1 259 ? -15.010 21.002 14.890 1.00 82.75 259 SER A N 1
ATOM 2068 C CA . SER A 1 259 ? -15.136 20.671 13.460 1.00 82.75 259 SER A CA 1
ATOM 2069 C C . SER A 1 259 ? -15.857 19.343 13.242 1.00 82.75 259 SER A C 1
ATOM 2071 O O . SER A 1 259 ? -15.561 18.351 13.897 1.00 82.75 259 SER A O 1
ATOM 2073 N N . GLU A 1 260 ? -16.766 19.282 12.266 1.00 88.69 260 GLU A N 1
ATOM 2074 C CA . GLU A 1 260 ? -17.451 18.031 11.889 1.00 88.69 260 GLU A CA 1
ATOM 2075 C C . GLU A 1 260 ? -16.619 17.157 10.934 1.00 88.69 260 GLU A C 1
ATOM 2077 O O . GLU A 1 260 ? -16.875 15.959 10.776 1.00 88.69 260 GLU A O 1
ATOM 2082 N N . SER A 1 261 ? -15.601 17.741 10.299 1.00 92.31 261 SER A N 1
ATOM 2083 C CA . SER A 1 261 ? -14.737 17.061 9.335 1.00 92.31 261 SER A CA 1
ATOM 2084 C C . SER A 1 261 ? -13.310 17.611 9.350 1.00 92.31 261 SER A C 1
ATOM 2086 O O . SER A 1 261 ? -13.055 18.681 9.907 1.00 92.31 261 SER A O 1
ATOM 2088 N N . ILE A 1 262 ? -12.368 16.874 8.759 1.00 93.50 262 ILE A N 1
ATOM 2089 C CA . ILE A 1 262 ? -10.972 17.297 8.634 1.00 93.50 262 ILE A CA 1
ATOM 2090 C C . ILE A 1 262 ? -10.453 17.152 7.207 1.00 93.50 262 ILE A C 1
ATOM 2092 O O . ILE A 1 262 ? -10.778 16.203 6.488 1.00 93.50 262 ILE A O 1
ATOM 2096 N N . ASN A 1 263 ? -9.608 18.093 6.800 1.00 94.31 263 ASN A N 1
ATOM 2097 C CA . ASN A 1 263 ? -8.930 18.039 5.510 1.00 94.31 263 ASN A CA 1
ATOM 2098 C C . ASN A 1 263 ? -7.673 17.144 5.557 1.00 94.31 263 ASN A C 1
ATOM 2100 O O . ASN A 1 263 ? -7.291 16.614 6.605 1.00 94.31 263 ASN A O 1
ATOM 2104 N N . GLU A 1 264 ? -7.022 16.986 4.407 1.00 95.00 264 GLU A N 1
ATOM 2105 C CA . GLU A 1 264 ? -5.821 16.160 4.254 1.00 95.00 264 GLU A CA 1
ATOM 2106 C C . GLU A 1 264 ? -4.667 16.596 5.174 1.00 95.00 264 GLU A C 1
ATOM 2108 O O . GLU A 1 264 ? -4.023 15.760 5.807 1.00 95.00 264 GLU A O 1
ATOM 2113 N N . GLU A 1 265 ? -4.404 17.898 5.289 1.00 94.56 265 GLU A N 1
ATOM 2114 C CA . GLU A 1 265 ? -3.297 18.429 6.095 1.00 94.56 265 GLU A CA 1
ATOM 2115 C C . GLU A 1 265 ? -3.498 18.151 7.593 1.00 94.56 265 GLU A C 1
ATOM 2117 O O . GLU A 1 265 ? -2.584 17.685 8.288 1.00 94.56 265 GLU A O 1
ATOM 2122 N N . GLN A 1 266 ? -4.718 18.381 8.082 1.00 93.94 266 GLN A N 1
ATOM 2123 C CA . GLN A 1 266 ? -5.125 18.062 9.449 1.00 93.94 266 GLN A CA 1
ATOM 2124 C C . GLN A 1 266 ? -5.033 16.556 9.712 1.00 93.94 266 GLN A C 1
ATOM 2126 O O . GLN A 1 266 ? -4.509 16.145 10.751 1.00 93.94 266 GLN A O 1
ATOM 2131 N N . PHE A 1 267 ? -5.473 15.732 8.755 1.00 95.50 267 PHE A N 1
ATOM 2132 C CA . PHE A 1 267 ? -5.355 14.280 8.842 1.00 95.50 267 PHE A CA 1
ATOM 2133 C C . PHE A 1 267 ? -3.897 13.830 8.934 1.00 95.50 267 PHE A C 1
ATOM 2135 O O . PHE A 1 267 ? -3.563 13.053 9.824 1.00 95.50 267 PHE A O 1
ATOM 2142 N N . ILE A 1 268 ? -3.015 14.320 8.056 1.00 95.69 268 ILE A N 1
ATOM 2143 C CA . ILE A 1 268 ? -1.593 13.944 8.048 1.00 95.69 268 ILE A CA 1
ATOM 2144 C C . ILE A 1 268 ? -0.932 14.326 9.374 1.00 95.69 268 ILE A C 1
ATOM 2146 O O . ILE A 1 268 ? -0.168 13.531 9.929 1.00 95.69 268 ILE A O 1
ATOM 2150 N N . THR A 1 269 ? -1.230 15.520 9.892 1.00 93.69 269 THR A N 1
ATOM 2151 C CA . THR A 1 269 ? -0.696 15.998 11.175 1.00 93.69 269 THR A CA 1
ATOM 2152 C C . THR A 1 269 ? -1.105 15.063 12.311 1.00 93.69 269 THR A C 1
ATOM 2154 O O . THR A 1 269 ? -0.243 14.515 13.001 1.00 93.69 269 THR A O 1
ATOM 2157 N N . TRP A 1 270 ? -2.404 14.787 12.438 1.00 94.00 270 TRP A N 1
ATOM 2158 C CA . TRP A 1 270 ? -2.921 13.871 13.452 1.00 94.00 270 TRP A CA 1
ATOM 2159 C C . TRP A 1 270 ? -2.385 12.440 13.280 1.00 94.00 270 TRP A C 1
ATOM 2161 O O . TRP A 1 270 ? -1.921 11.829 14.241 1.00 94.00 270 TRP A O 1
ATOM 2171 N N . ALA A 1 271 ? -2.376 11.902 12.059 1.00 94.94 271 ALA A N 1
ATOM 2172 C CA . ALA A 1 271 ? -1.968 10.526 11.785 1.00 94.94 271 ALA A CA 1
ATOM 2173 C C . ALA A 1 271 ? -0.483 10.276 12.097 1.00 94.94 271 ALA A C 1
ATOM 2175 O O . ALA A 1 271 ? -0.116 9.163 12.488 1.00 94.94 271 ALA A O 1
ATOM 2176 N N . LYS A 1 272 ? 0.375 11.297 11.968 1.00 93.31 272 LYS A N 1
ATOM 2177 C CA . LYS A 1 272 ? 1.772 11.241 12.425 1.00 93.31 272 LYS A CA 1
ATOM 2178 C C . LYS A 1 272 ? 1.871 11.160 13.943 1.00 93.31 272 LYS A C 1
ATOM 2180 O O . LYS A 1 272 ? 2.599 10.308 14.452 1.00 93.31 272 LYS A O 1
ATOM 2185 N N . GLU A 1 273 ? 1.141 12.011 14.660 1.00 91.25 273 GLU A N 1
ATOM 2186 C CA . GLU A 1 273 ? 1.128 12.008 16.129 1.00 91.25 273 GLU A CA 1
ATOM 2187 C C . GLU A 1 273 ? 0.562 10.700 16.689 1.00 91.25 273 GLU A C 1
ATOM 2189 O O . GLU A 1 273 ? 1.142 10.111 17.602 1.00 91.25 273 GLU A O 1
ATOM 2194 N N . ALA A 1 274 ? -0.516 10.204 16.078 1.00 92.00 274 ALA A N 1
ATOM 2195 C CA . ALA A 1 274 ? -1.138 8.921 16.386 1.00 92.00 274 ALA A CA 1
ATOM 2196 C C . ALA A 1 274 ? -0.335 7.712 15.877 1.00 92.00 274 ALA A C 1
ATOM 2198 O O . ALA A 1 274 ? -0.668 6.574 16.201 1.00 92.00 274 ALA A O 1
ATOM 2199 N N . ARG A 1 275 ? 0.722 7.938 15.082 1.00 92.31 275 ARG A N 1
ATOM 2200 C CA . ARG A 1 275 ? 1.580 6.898 14.489 1.00 92.31 275 ARG A CA 1
ATOM 2201 C C . ARG A 1 275 ? 0.767 5.847 13.732 1.00 92.31 275 ARG A C 1
ATOM 2203 O O . ARG A 1 275 ? 1.003 4.644 13.859 1.00 92.31 275 ARG A O 1
ATOM 2210 N N . LEU A 1 276 ? -0.192 6.301 12.931 1.00 93.44 276 LEU A N 1
ATOM 2211 C CA . LEU A 1 276 ? -1.171 5.435 12.277 1.00 93.44 276 LEU A CA 1
ATOM 2212 C C . LEU A 1 276 ? -0.514 4.355 11.403 1.00 93.44 276 LEU A C 1
ATOM 2214 O O . LEU A 1 276 ? -0.919 3.196 11.458 1.00 93.44 276 LEU A O 1
ATOM 2218 N N . LEU A 1 277 ? 0.542 4.700 10.656 1.00 92.44 277 LEU A N 1
ATOM 2219 C CA . LEU A 1 277 ? 1.270 3.727 9.835 1.00 92.44 277 LEU A CA 1
ATOM 2220 C C . LEU A 1 277 ? 1.897 2.607 10.689 1.00 92.44 277 LEU A C 1
ATOM 2222 O O . LEU A 1 277 ? 1.869 1.447 10.287 1.00 92.44 277 LEU A O 1
ATOM 2226 N N . LEU A 1 278 ? 2.421 2.921 11.882 1.00 92.31 278 LEU A N 1
ATOM 2227 C CA . LEU A 1 278 ? 2.938 1.906 12.807 1.00 92.31 278 LEU A CA 1
ATOM 2228 C C . LEU A 1 278 ? 1.806 1.006 13.314 1.00 92.31 278 LEU A C 1
ATOM 2230 O O . LEU A 1 278 ? 1.969 -0.208 13.375 1.00 92.31 278 LEU A O 1
ATOM 2234 N N . CYS A 1 279 ? 0.645 1.575 13.636 1.00 94.62 279 CYS A N 1
ATOM 2235 C CA . CYS A 1 279 ? -0.519 0.800 14.068 1.00 94.62 279 CYS A CA 1
ATOM 2236 C C . CYS A 1 279 ? -0.991 -0.174 12.973 1.00 94.62 279 CYS A C 1
ATOM 2238 O O . CYS A 1 279 ? -1.251 -1.344 13.259 1.00 94.62 279 CYS A O 1
ATOM 2240 N N . LEU A 1 280 ? -1.017 0.270 11.710 1.00 94.38 280 LEU A N 1
ATOM 2241 C CA . LEU A 1 280 ? -1.292 -0.588 10.551 1.00 94.38 280 LEU A CA 1
ATOM 2242 C C . LEU A 1 280 ? -0.221 -1.673 10.380 1.00 94.38 280 LEU A C 1
ATOM 2244 O O . LEU A 1 280 ? -0.562 -2.840 10.185 1.00 94.38 280 LEU A O 1
ATOM 2248 N N . HIS A 1 281 ? 1.061 -1.339 10.545 1.00 93.19 281 HIS A N 1
ATOM 2249 C CA . HIS A 1 281 ? 2.125 -2.342 10.542 1.00 93.19 281 HIS A CA 1
ATOM 2250 C C . HIS A 1 281 ? 1.884 -3.433 11.598 1.00 93.19 281 HIS A C 1
ATOM 2252 O O . HIS A 1 281 ? 1.939 -4.617 11.270 1.00 93.19 281 HIS A O 1
ATOM 2258 N N . ARG A 1 282 ? 1.547 -3.054 12.837 1.00 93.88 282 ARG A N 1
ATOM 2259 C CA . ARG A 1 282 ? 1.267 -3.989 13.944 1.00 93.88 282 ARG A CA 1
ATOM 2260 C C . ARG A 1 282 ? 0.026 -4.850 13.703 1.00 93.88 282 ARG A C 1
ATOM 2262 O O . ARG A 1 282 ? -0.032 -5.980 14.184 1.00 93.88 282 ARG A O 1
ATOM 2269 N N . LEU A 1 283 ? -0.964 -4.343 12.970 1.00 95.50 283 LEU A N 1
ATOM 2270 C CA . LEU A 1 283 ? -2.105 -5.147 12.536 1.00 95.50 283 LEU A CA 1
ATOM 2271 C C . LEU A 1 283 ? -1.652 -6.264 11.588 1.00 95.50 283 LEU A C 1
ATOM 2273 O O . LEU A 1 283 ? -2.027 -7.421 11.784 1.00 95.50 283 LEU A O 1
ATOM 2277 N N . PHE A 1 284 ? -0.818 -5.937 10.599 1.00 94.25 284 PHE A N 1
ATOM 2278 C CA . PHE A 1 284 ? -0.427 -6.863 9.533 1.00 94.25 284 PHE A CA 1
ATOM 2279 C C . PHE A 1 284 ? 0.852 -7.676 9.805 1.00 94.25 284 PHE A C 1
ATOM 2281 O O . PHE A 1 284 ? 1.124 -8.635 9.084 1.00 94.25 284 PHE A O 1
ATOM 2288 N N . GLU A 1 285 ? 1.621 -7.391 10.859 1.00 90.94 285 GLU A N 1
ATOM 2289 C CA . GLU A 1 285 ? 2.851 -8.147 11.157 1.00 90.94 285 GLU A CA 1
ATOM 2290 C C . GLU A 1 285 ? 2.598 -9.645 11.423 1.00 90.94 285 GLU A C 1
ATOM 2292 O O . GLU A 1 285 ? 3.483 -10.480 11.248 1.00 90.94 285 GLU A O 1
ATOM 2297 N N . VAL A 1 286 ? 1.370 -10.008 11.808 1.00 90.62 286 VAL A N 1
ATOM 2298 C CA . VAL A 1 286 ? 0.963 -11.401 12.060 1.00 90.62 286 VAL A CA 1
ATOM 2299 C C . VAL A 1 286 ? 0.932 -12.251 10.787 1.00 90.62 286 VAL A C 1
ATOM 2301 O O . VAL A 1 286 ? 1.170 -13.460 10.854 1.00 90.62 286 VAL A O 1
ATOM 2304 N N . VAL A 1 287 ? 0.673 -11.624 9.634 1.00 89.56 287 VAL A N 1
ATOM 2305 C CA . VAL A 1 287 ? 0.704 -12.263 8.307 1.00 89.56 287 VAL A CA 1
ATOM 2306 C C . VAL A 1 287 ? 2.036 -12.040 7.595 1.00 89.56 287 VAL A C 1
ATOM 2308 O O . VAL A 1 287 ? 2.397 -12.824 6.719 1.00 89.56 287 VAL A O 1
ATOM 2311 N N . LEU A 1 288 ? 2.786 -11.007 7.988 1.00 86.75 288 LEU A N 1
ATOM 2312 C CA . LEU A 1 288 ? 4.096 -10.703 7.435 1.00 86.75 288 LEU A CA 1
ATOM 2313 C C . LEU A 1 288 ? 5.031 -10.114 8.514 1.00 86.75 288 LEU A C 1
ATOM 2315 O O . LEU A 1 288 ? 5.026 -8.900 8.718 1.00 86.75 288 LEU A O 1
ATOM 2319 N N . PRO A 1 289 ? 5.840 -10.946 9.200 1.00 82.38 289 PRO A N 1
ATOM 2320 C CA . PRO A 1 289 ? 6.646 -10.512 10.342 1.00 82.38 289 PRO A CA 1
ATOM 2321 C C . PRO A 1 289 ? 7.656 -9.403 9.997 1.00 82.38 289 PRO A C 1
ATOM 2323 O O . PRO A 1 289 ? 7.997 -9.224 8.823 1.00 82.38 289 PRO A O 1
ATOM 2326 N N . PRO A 1 290 ? 8.193 -8.673 10.988 1.00 75.56 290 PRO A N 1
ATOM 2327 C CA . PRO A 1 290 ? 9.242 -7.682 10.751 1.00 75.56 290 PRO A CA 1
ATOM 2328 C C . PRO A 1 290 ? 10.485 -8.290 10.082 1.00 75.56 290 PRO A C 1
ATOM 2330 O O . PRO A 1 290 ? 10.769 -9.482 10.234 1.00 75.56 290 PRO A O 1
ATOM 2333 N N . LEU A 1 291 ? 11.233 -7.461 9.347 1.00 72.38 291 LEU A N 1
ATOM 2334 C CA . LEU A 1 291 ? 12.532 -7.857 8.796 1.00 72.38 291 LEU A CA 1
ATOM 2335 C C . LEU A 1 291 ? 13.492 -8.171 9.953 1.00 72.38 291 LEU A C 1
ATOM 2337 O O . LEU A 1 291 ? 13.571 -7.404 10.912 1.00 72.38 291 LEU A O 1
ATOM 2341 N N . LYS A 1 292 ? 14.178 -9.313 9.870 1.00 62.88 292 LYS A N 1
ATOM 2342 C CA . LYS A 1 292 ? 15.194 -9.733 10.845 1.00 62.88 292 LYS A CA 1
ATOM 2343 C C . LYS A 1 292 ? 16.561 -9.154 10.516 1.00 62.88 292 LYS A C 1
ATOM 2345 O O . LYS A 1 292 ? 16.878 -9.074 9.308 1.00 62.88 292 LYS A O 1
#

Secondary structure (DSSP, 8-state):
--TTSGGGG-PPPTTHHHHHHHHHHH--HHHHHHHHHHHHHH--SSS--SS-HHHHHHHHHHTTT-B-TTT-PBPHHHHHHHHHHH-GGGHHHHHHTHHHHHHHHHHHHHTTSSS-----HHHHHHHHHHHSHHHHHHH---TT--SPPPPHHHHHHHHHHHHHSTTT----HHHHHHHHTTS--S-EEETTEEEEEE-TT----GGGGHHHHHHHSPPPP-PPPPPEEHHHHHHHHHHHHHHS-TTSPPPPP---TT-SEE-HHHHHHHHHHTTHHHHHHHHHTTTSPPP-